Protein AF-A0A541BVY9-F1 (afdb_monomer_lite)

Foldseek 3Di:
DDFAAEEEDPALLSVLLCVLVVNYHYAYPPQKDFWFDEVQWTWIQGPLATDTDGGPAYEYLDLALLRCVLHLWADDLQAGDAWFLQDTPHPRYGYFDVSQPHPDSVRRSLSSQSNNCVVVVHDRPGGRDRDDRPPDDPPVNVQCSNQVDDDDDDPDPDDPGPPPPPDDDDDDDDDADNGTHDDDPVNVVVVPPDDDDDDDHRDHPVVD

pLDDT: mean 71.91, std 24.54, range [25.06, 98.5]

Structure (mmCIF, N/CA/C/O backbone):
data_AF-A0A541BVY9-F1
#
_entry.id   AF-A0A541BVY9-F1
#
loop_
_atom_site.group_PDB
_atom_site.id
_atom_site.type_symbol
_atom_site.label_atom_id
_atom_site.label_alt_id
_atom_site.label_comp_id
_atom_site.label_asym_id
_atom_site.label_entity_id
_atom_site.label_seq_id
_atom_site.pdbx_PDB_ins_code
_atom_site.Cartn_x
_atom_site.Cartn_y
_atom_site.Cartn_z
_atom_site.occupancy
_atom_site.B_iso_or_equiv
_atom_site.auth_seq_id
_atom_site.auth_comp_id
_atom_site.auth_asym_id
_atom_site.auth_atom_id
_atom_site.pdbx_PDB_model_num
ATOM 1 N N . MET A 1 1 ? -22.096 -2.686 -2.940 1.00 54.34 1 MET A N 1
ATOM 2 C CA . MET A 1 1 ? -21.378 -1.652 -2.161 1.00 54.34 1 MET A CA 1
ATOM 3 C C . MET A 1 1 ? -20.163 -1.243 -2.974 1.00 54.34 1 MET A C 1
ATOM 5 O O . MET A 1 1 ? -19.631 -2.106 -3.656 1.00 54.34 1 MET A O 1
ATOM 9 N N . ALA A 1 2 ? -19.779 0.034 -2.984 1.00 72.94 2 ALA A N 1
ATOM 10 C CA . ALA A 1 2 ? -18.548 0.449 -3.660 1.00 72.94 2 ALA A CA 1
ATOM 11 C C . ALA A 1 2 ? -17.330 -0.116 -2.907 1.00 72.94 2 ALA A C 1
ATOM 13 O O . ALA A 1 2 ? -17.332 -0.093 -1.675 1.00 72.94 2 ALA A O 1
ATOM 14 N N . GLU A 1 3 ? -16.332 -0.623 -3.631 1.00 85.94 3 GLU A N 1
ATOM 15 C CA . GLU A 1 3 ? -15.085 -1.127 -3.041 1.00 85.94 3 GLU A CA 1
ATOM 16 C C . GLU A 1 3 ? -14.346 -0.016 -2.284 1.00 85.94 3 GLU A C 1
ATOM 18 O O . GLU A 1 3 ? -14.138 1.090 -2.795 1.00 85.94 3 GLU A O 1
ATOM 23 N N . ARG A 1 4 ? -13.930 -0.316 -1.053 1.00 96.06 4 ARG A N 1
ATOM 24 C CA . ARG A 1 4 ? -13.157 0.579 -0.189 1.00 96.06 4 ARG A CA 1
ATOM 25 C C . ARG A 1 4 ? -11.676 0.409 -0.489 1.00 96.06 4 ARG A C 1
ATOM 27 O O . ARG A 1 4 ? -11.022 -0.489 0.036 1.00 96.06 4 ARG A O 1
ATOM 34 N N . ILE A 1 5 ? -11.145 1.290 -1.324 1.00 98.06 5 ILE A N 1
ATOM 35 C CA . ILE A 1 5 ? -9.729 1.279 -1.693 1.00 98.06 5 ILE A CA 1
ATOM 36 C C . ILE A 1 5 ? -8.955 2.207 -0.757 1.00 98.06 5 ILE A C 1
ATOM 38 O O . ILE A 1 5 ? -9.312 3.376 -0.594 1.00 98.06 5 ILE A O 1
ATOM 42 N N . VAL A 1 6 ? -7.868 1.707 -0.172 1.00 98.38 6 VAL A N 1
ATOM 43 C CA . VAL A 1 6 ? -6.948 2.497 0.654 1.00 98.38 6 VAL A CA 1
ATOM 44 C C . VAL A 1 6 ? -5.555 2.483 0.035 1.00 98.38 6 VAL A C 1
ATOM 46 O O . VAL A 1 6 ? -5.012 1.425 -0.266 1.00 98.38 6 VAL A O 1
ATOM 49 N N . ILE A 1 7 ? -4.953 3.662 -0.132 1.00 98.50 7 ILE A N 1
ATOM 50 C CA . ILE A 1 7 ? -3.581 3.830 -0.623 1.00 98.50 7 ILE A CA 1
ATOM 51 C C . ILE A 1 7 ? -2.724 4.386 0.513 1.00 98.50 7 ILE A C 1
ATOM 53 O O . ILE A 1 7 ? -2.961 5.493 0.992 1.00 98.50 7 ILE A O 1
ATOM 57 N N . VAL A 1 8 ? -1.698 3.649 0.931 1.00 97.69 8 VAL A N 1
ATOM 58 C CA . VAL A 1 8 ? -0.723 4.111 1.921 1.00 97.69 8 VAL A CA 1
ATOM 59 C C . VAL A 1 8 ? 0.450 4.774 1.209 1.00 97.69 8 VAL A C 1
ATOM 61 O O . VAL A 1 8 ? 1.207 4.116 0.498 1.00 97.69 8 VAL A O 1
ATOM 64 N N . GLY A 1 9 ? 0.626 6.072 1.442 1.00 94.69 9 GLY A N 1
ATOM 65 C CA . GLY A 1 9 ? 1.689 6.885 0.857 1.00 94.69 9 GLY A CA 1
ATOM 66 C C . GLY A 1 9 ? 1.200 7.851 -0.217 1.00 94.69 9 GLY A C 1
ATOM 67 O O . GLY A 1 9 ? 0.572 7.459 -1.192 1.00 94.69 9 GLY A O 1
ATOM 68 N N . ALA A 1 10 ? 1.576 9.123 -0.076 1.00 94.88 10 ALA A N 1
ATOM 69 C CA . ALA A 1 10 ? 1.292 10.183 -1.044 1.00 94.88 10 ALA A CA 1
ATOM 70 C C . ALA A 1 10 ? 2.502 10.501 -1.941 1.00 94.88 10 ALA A C 1
ATOM 72 O O . ALA A 1 10 ? 2.613 11.609 -2.457 1.00 94.88 10 ALA A O 1
ATOM 73 N N . GLY A 1 11 ? 3.440 9.559 -2.103 1.00 92.69 11 GLY A N 1
ATOM 74 C CA . GLY A 1 11 ? 4.579 9.681 -3.021 1.00 92.69 11 GLY A CA 1
ATOM 75 C C . GLY A 1 11 ? 4.168 9.558 -4.495 1.00 92.69 11 GLY A C 1
ATOM 76 O O . GLY A 1 11 ? 2.985 9.473 -4.814 1.00 92.69 11 GLY A O 1
ATOM 77 N N . ALA A 1 12 ? 5.142 9.516 -5.409 1.00 96.69 12 ALA A N 1
ATOM 78 C CA . ALA A 1 12 ? 4.874 9.450 -6.851 1.00 96.69 12 ALA A CA 1
ATOM 79 C C . ALA A 1 12 ? 3.981 8.256 -7.251 1.00 96.69 12 ALA A C 1
ATOM 81 O O . ALA A 1 12 ? 3.011 8.445 -7.979 1.00 96.69 12 ALA A O 1
ATOM 82 N N . ALA A 1 13 ? 4.245 7.063 -6.705 1.00 96.75 13 ALA A N 1
ATOM 83 C CA . ALA A 1 13 ? 3.414 5.877 -6.925 1.00 96.75 13 ALA A CA 1
ATOM 84 C C . ALA A 1 13 ? 1.979 6.061 -6.410 1.00 96.75 13 ALA A C 1
ATOM 86 O O . ALA A 1 13 ? 1.025 5.856 -7.156 1.00 96.75 13 ALA A O 1
ATOM 87 N N . GLY A 1 14 ? 1.824 6.495 -5.156 1.00 97.19 14 GLY A N 1
ATOM 88 C CA . GLY A 1 14 ? 0.509 6.663 -4.537 1.00 97.19 14 GLY A CA 1
ATOM 89 C C . GLY A 1 14 ? -0.343 7.728 -5.225 1.00 97.19 14 GLY A C 1
ATOM 90 O O . GLY A 1 14 ? -1.514 7.487 -5.498 1.00 97.19 14 GLY A O 1
ATOM 91 N N . ARG A 1 15 ? 0.250 8.872 -5.599 1.00 97.94 15 ARG A N 1
ATOM 92 C CA . ARG A 1 15 ? -0.451 9.925 -6.356 1.00 97.94 15 ARG A CA 1
ATOM 93 C C . ARG A 1 15 ? -0.875 9.454 -7.743 1.00 97.94 15 ARG A C 1
ATOM 95 O O . ARG A 1 15 ? -1.988 9.744 -8.165 1.00 97.94 15 ARG A O 1
ATOM 102 N N . ALA A 1 16 ? -0.009 8.722 -8.441 1.00 97.94 16 ALA A N 1
ATOM 103 C CA . ALA A 1 16 ? -0.324 8.202 -9.766 1.00 97.94 16 ALA A CA 1
ATOM 104 C C . ALA A 1 16 ? -1.430 7.134 -9.723 1.00 97.94 16 ALA A C 1
ATOM 106 O O . ALA A 1 16 ? -2.300 7.128 -10.591 1.00 97.94 16 ALA A O 1
ATOM 107 N N . ALA A 1 17 ? -1.437 6.278 -8.696 1.00 97.88 17 ALA A N 1
ATOM 108 C CA . ALA A 1 17 ? -2.524 5.331 -8.463 1.00 97.88 17 ALA A CA 1
ATOM 109 C C . ALA A 1 17 ? -3.844 6.056 -8.139 1.00 97.88 17 ALA A C 1
ATOM 111 O O . ALA A 1 17 ? -4.870 5.779 -8.757 1.00 97.88 17 ALA A O 1
ATOM 112 N N . ALA A 1 18 ? -3.810 7.035 -7.230 1.00 97.69 18 ALA A N 1
ATOM 113 C CA . ALA A 1 18 ? -4.987 7.807 -6.827 1.00 97.69 18 ALA A CA 1
ATOM 114 C C . ALA A 1 18 ? -5.605 8.620 -7.978 1.00 97.69 18 ALA A C 1
ATOM 116 O O . ALA A 1 18 ? -6.820 8.776 -8.031 1.00 97.69 18 ALA A O 1
ATOM 117 N N . ALA A 1 19 ? -4.798 9.087 -8.936 1.00 97.75 19 ALA A N 1
ATOM 118 C CA . ALA A 1 19 ? -5.300 9.777 -10.126 1.00 97.75 19 ALA A CA 1
ATOM 119 C C . ALA A 1 19 ? -6.216 8.893 -10.998 1.00 97.75 19 ALA A C 1
ATOM 121 O O . ALA A 1 19 ? -7.086 9.411 -11.695 1.00 97.75 19 ALA A O 1
ATOM 122 N N . LEU A 1 20 ? -6.030 7.569 -10.960 1.00 96.94 20 LEU A N 1
ATOM 123 C CA . LEU A 1 20 ? -6.863 6.592 -11.671 1.00 96.94 20 LEU A CA 1
ATOM 124 C C . LEU A 1 20 ? -7.945 5.965 -10.778 1.00 96.94 20 LEU A C 1
ATOM 126 O O . LEU A 1 20 ? -8.908 5.401 -11.295 1.00 96.94 20 LEU A O 1
ATOM 130 N N . LEU A 1 21 ? -7.794 6.074 -9.458 1.00 96.75 21 LEU A N 1
ATOM 131 C CA . LEU A 1 21 ? -8.700 5.549 -8.437 1.00 96.75 21 LEU A CA 1
ATOM 132 C C . LEU A 1 21 ? -9.244 6.709 -7.583 1.00 96.75 21 LEU A C 1
ATOM 134 O O . LEU A 1 21 ? -8.880 6.823 -6.412 1.00 96.75 21 LEU A O 1
ATOM 138 N N . PRO A 1 22 ? -10.099 7.591 -8.135 1.00 94.12 22 PRO A N 1
ATOM 139 C CA . PRO A 1 22 ? -10.556 8.798 -7.437 1.00 94.12 22 PRO A CA 1
ATOM 140 C C . PRO A 1 22 ? -11.353 8.511 -6.153 1.00 94.12 22 PRO A C 1
ATOM 142 O O . PRO A 1 22 ? -11.465 9.379 -5.293 1.00 94.12 22 PRO A O 1
ATOM 145 N N . GLN A 1 23 ? -11.896 7.301 -6.005 1.00 94.44 23 GLN A N 1
ATOM 146 C CA . GLN A 1 23 ? -12.578 6.836 -4.797 1.00 94.44 23 GLN A CA 1
ATOM 147 C C . GLN A 1 23 ? -11.626 6.373 -3.681 1.00 94.44 23 GLN A C 1
ATOM 149 O O . GLN A 1 23 ? -12.082 6.087 -2.574 1.00 94.44 23 GLN A O 1
ATOM 154 N N . ALA A 1 24 ? -10.327 6.238 -3.960 1.00 97.00 24 ALA A N 1
ATOM 155 C CA . ALA A 1 24 ? -9.373 5.717 -2.994 1.00 97.00 24 ALA A CA 1
ATOM 156 C C . ALA A 1 24 ? -9.078 6.729 -1.879 1.00 97.00 24 ALA A C 1
ATOM 158 O O . ALA A 1 24 ? -8.795 7.902 -2.126 1.00 97.00 24 ALA A O 1
ATOM 159 N N . ARG A 1 25 ? -9.059 6.253 -0.630 1.00 97.12 25 ARG A N 1
ATOM 160 C CA . ARG A 1 25 ? -8.590 7.040 0.515 1.00 97.12 25 ARG A CA 1
ATOM 161 C C . ARG A 1 25 ? -7.068 6.968 0.589 1.00 97.12 25 ARG A C 1
ATOM 163 O O . ARG A 1 25 ? -6.510 5.889 0.781 1.00 97.12 25 ARG A O 1
ATOM 170 N N . ILE A 1 26 ? -6.397 8.114 0.505 1.00 97.25 26 ILE A N 1
ATOM 171 C CA . ILE A 1 26 ? -4.954 8.198 0.751 1.00 97.25 26 ILE A CA 1
ATOM 172 C C . ILE A 1 26 ? -4.703 8.327 2.256 1.00 97.25 26 ILE A C 1
ATOM 174 O O . ILE A 1 26 ? -5.248 9.211 2.913 1.00 97.25 26 ILE A O 1
ATOM 178 N N . VAL A 1 27 ? -3.847 7.460 2.792 1.00 96.38 27 VAL A N 1
ATOM 179 C CA . VAL A 1 27 ? -3.295 7.541 4.148 1.00 96.38 27 VAL A CA 1
ATOM 180 C C . VAL A 1 27 ? -1.814 7.871 4.021 1.00 96.38 27 VAL A C 1
ATOM 182 O O . VAL A 1 27 ? -1.012 7.043 3.584 1.00 96.38 27 VAL A O 1
ATOM 185 N N . ALA A 1 28 ? -1.436 9.097 4.365 1.00 92.31 28 ALA A N 1
ATOM 186 C CA . ALA A 1 28 ? -0.064 9.565 4.243 1.00 92.31 28 ALA A CA 1
ATOM 187 C C . ALA A 1 28 ? 0.267 10.627 5.290 1.00 92.31 28 ALA A C 1
ATOM 189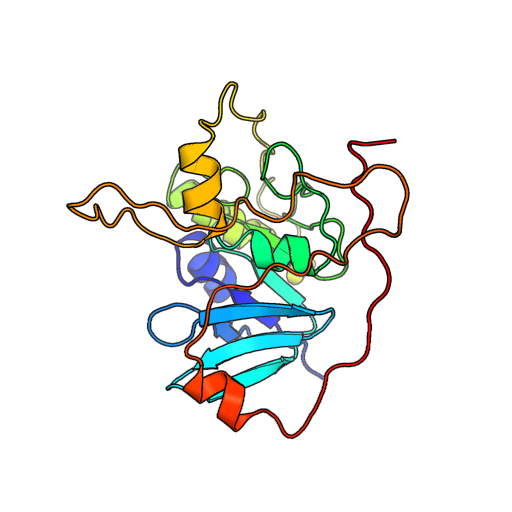 O O . ALA A 1 28 ? -0.610 11.336 5.777 1.00 92.31 28 ALA A O 1
ATOM 190 N N . ARG A 1 29 ? 1.558 10.726 5.617 1.00 85.38 29 ARG A N 1
ATOM 191 C CA . ARG A 1 29 ? 2.089 11.767 6.499 1.00 85.38 29 ARG A CA 1
ATOM 192 C C . ARG A 1 29 ? 2.113 13.125 5.774 1.00 85.38 29 ARG A C 1
ATOM 194 O O . ARG A 1 29 ? 2.423 13.124 4.579 1.00 85.38 29 ARG A O 1
ATOM 201 N N . PRO A 1 30 ? 1.962 14.245 6.508 1.00 86.12 30 PRO A N 1
ATOM 202 C CA . PRO A 1 30 ? 1.805 14.332 7.969 1.00 86.12 30 PRO A CA 1
ATOM 203 C C . PRO A 1 30 ? 0.382 14.085 8.500 1.00 86.12 30 PRO A C 1
ATOM 205 O O . PRO A 1 30 ? 0.214 13.976 9.710 1.00 86.12 30 PRO A O 1
ATOM 208 N N . GLU A 1 31 ? -0.626 13.982 7.637 1.00 88.81 31 GLU A N 1
ATOM 209 C CA . GLU A 1 31 ? -2.040 13.979 8.027 1.00 88.81 31 GLU A CA 1
ATOM 210 C C . GLU A 1 31 ? -2.443 12.705 8.783 1.00 88.81 31 GLU A C 1
ATOM 212 O O . GLU A 1 31 ? -3.143 12.774 9.796 1.00 88.81 31 GLU A O 1
ATOM 217 N N . ALA A 1 32 ? -1.965 11.549 8.320 1.00 89.31 32 ALA A N 1
ATOM 218 C CA . ALA A 1 32 ? -2.224 10.253 8.932 1.00 89.31 32 ALA A CA 1
ATOM 219 C C . ALA A 1 32 ? -1.018 9.309 8.809 1.00 89.31 32 ALA A C 1
ATOM 221 O O . ALA A 1 32 ? -0.324 9.260 7.793 1.00 89.31 32 ALA A O 1
ATOM 222 N N . THR A 1 33 ? -0.776 8.500 9.838 1.00 87.62 33 THR A N 1
ATOM 223 C CA . THR A 1 33 ? 0.268 7.464 9.818 1.00 87.62 33 THR A CA 1
ATOM 224 C C . THR A 1 33 ? -0.367 6.088 9.926 1.00 87.62 33 THR A C 1
ATOM 226 O O . THR A 1 33 ? -0.971 5.772 10.945 1.00 87.62 33 THR A O 1
ATOM 229 N N . ALA A 1 34 ? -0.209 5.255 8.897 1.00 88.81 34 ALA A N 1
ATOM 230 C CA . ALA A 1 34 ? -0.507 3.831 9.001 1.00 88.81 34 ALA A CA 1
ATOM 231 C C . ALA A 1 34 ? 0.559 3.165 9.880 1.00 88.81 34 ALA A C 1
ATOM 233 O O . ALA A 1 34 ? 1.745 3.260 9.567 1.00 88.81 34 ALA A O 1
ATOM 234 N N . TRP A 1 35 ? 0.146 2.531 10.976 1.00 82.62 35 TRP A N 1
ATOM 235 C CA . TRP A 1 35 ? 1.079 1.958 11.953 1.00 82.62 35 TRP A CA 1
ATOM 236 C C . TRP A 1 35 ? 0.934 0.445 12.126 1.00 82.62 35 TRP A C 1
ATOM 238 O O . TRP A 1 35 ? 1.881 -0.192 12.577 1.00 82.62 35 TRP A O 1
ATOM 248 N N . HIS A 1 36 ? -0.200 -0.144 11.739 1.00 84.81 36 HIS A N 1
ATOM 249 C CA . HIS A 1 36 ? -0.394 -1.595 11.691 1.00 84.81 36 HIS A CA 1
ATOM 250 C C . HIS A 1 36 ? -1.472 -1.965 10.662 1.00 84.81 36 HIS A C 1
ATOM 252 O O . HIS A 1 36 ? -2.292 -1.126 10.289 1.00 84.81 36 HIS A O 1
ATOM 258 N N . ALA A 1 37 ? -1.497 -3.219 10.213 1.00 85.88 37 ALA A N 1
ATOM 259 C CA . ALA A 1 37 ? -2.508 -3.727 9.292 1.00 85.88 37 ALA A CA 1
ATOM 260 C C . ALA A 1 37 ? -2.956 -5.143 9.679 1.00 85.88 37 ALA A C 1
ATOM 262 O O . ALA A 1 37 ? -2.187 -5.937 10.219 1.00 85.88 3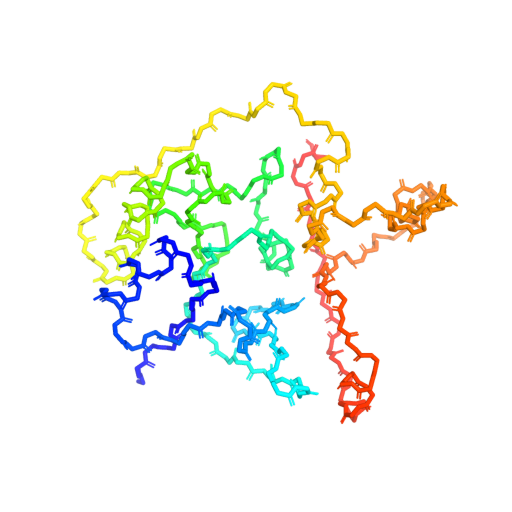7 ALA A O 1
ATOM 263 N N . GLU A 1 38 ? -4.215 -5.436 9.383 1.00 87.31 38 GLU A N 1
ATOM 264 C CA . GLU A 1 38 ? -4.865 -6.741 9.478 1.00 87.31 38 GLU A CA 1
ATOM 265 C C . GLU A 1 38 ? -5.647 -6.981 8.180 1.00 87.31 38 GLU A C 1
ATOM 267 O O . GLU A 1 38 ? -5.966 -6.014 7.477 1.00 87.31 38 GLU A O 1
ATOM 272 N N . PRO A 1 39 ? -6.002 -8.234 7.850 1.00 87.12 39 PRO A N 1
ATOM 273 C CA . PRO A 1 39 ? -6.886 -8.499 6.722 1.00 87.12 39 PRO A CA 1
ATOM 274 C C . PRO A 1 39 ? -8.161 -7.642 6.791 1.00 87.12 39 PRO A C 1
ATOM 276 O O . PRO A 1 39 ? -8.904 -7.683 7.772 1.00 87.12 39 PRO A O 1
ATOM 279 N N . GLY A 1 40 ? -8.379 -6.817 5.763 1.00 89.81 40 GLY A N 1
ATOM 280 C CA . GLY A 1 40 ? -9.524 -5.909 5.647 1.00 89.81 40 GLY A CA 1
ATOM 281 C C . GLY A 1 40 ? -9.509 -4.677 6.565 1.00 89.81 40 GLY A C 1
ATOM 282 O O . GLY A 1 40 ? -10.505 -3.949 6.622 1.00 89.81 40 GLY A O 1
ATOM 283 N N . ARG A 1 41 ? -8.423 -4.420 7.311 1.00 92.56 41 ARG A N 1
ATOM 284 C CA . ARG A 1 41 ? -8.334 -3.297 8.260 1.00 92.56 41 ARG A CA 1
ATOM 285 C C . ARG A 1 41 ? -6.935 -2.690 8.343 1.00 92.56 41 ARG A C 1
ATOM 287 O O . ARG A 1 41 ? -5.961 -3.354 8.676 1.00 92.56 41 ARG A O 1
ATOM 294 N N . LEU A 1 42 ? -6.846 -1.383 8.134 1.00 93.56 42 LEU A N 1
ATOM 295 C CA . LEU A 1 42 ? -5.644 -0.586 8.353 1.00 93.56 42 LEU A CA 1
ATOM 296 C C . LEU A 1 42 ? -5.796 0.230 9.637 1.00 93.56 42 LEU A C 1
ATOM 298 O O . LEU A 1 42 ? -6.778 0.948 9.808 1.00 93.56 42 LEU A O 1
ATOM 302 N N . TRP A 1 43 ? -4.814 0.154 10.526 1.00 89.25 43 TRP A N 1
ATOM 303 C CA . TRP A 1 43 ? -4.763 0.982 11.721 1.00 89.25 43 TRP A CA 1
ATOM 304 C C . TRP A 1 43 ? -3.984 2.256 11.438 1.00 89.25 43 TRP A C 1
ATOM 306 O O . TRP A 1 43 ? -2.811 2.208 11.048 1.00 89.25 43 TRP A O 1
ATOM 316 N N . ILE A 1 44 ? -4.636 3.394 11.654 1.00 89.81 44 ILE A N 1
ATOM 317 C CA . ILE A 1 44 ? -4.042 4.708 11.426 1.00 89.81 44 ILE A CA 1
ATOM 318 C C . ILE A 1 44 ? -3.974 5.505 12.722 1.00 89.81 44 ILE A C 1
ATOM 320 O O . ILE A 1 44 ? -4.792 5.319 13.617 1.00 89.81 44 ILE A O 1
ATOM 324 N N . LEU A 1 45 ? -2.983 6.385 12.804 1.00 83.94 45 LEU A N 1
ATOM 325 C CA . LEU A 1 45 ? -2.927 7.494 13.742 1.00 83.94 45 LEU A CA 1
ATOM 326 C C . LEU A 1 45 ? -3.247 8.767 12.957 1.00 83.94 45 LEU A C 1
ATOM 328 O O . LEU A 1 45 ? -2.460 9.166 12.097 1.00 83.94 45 LEU A O 1
ATOM 332 N N . GLU A 1 46 ? -4.377 9.395 13.249 1.00 87.12 46 GLU A N 1
ATOM 333 C CA . GLU A 1 46 ? -4.837 10.634 12.619 1.00 87.12 46 GLU A CA 1
ATOM 334 C C . GLU A 1 46 ? -5.262 11.603 13.726 1.00 87.12 46 GLU A C 1
ATOM 336 O O . GLU A 1 46 ? -6.030 11.252 14.617 1.00 87.12 46 GLU A O 1
ATOM 341 N N . ARG A 1 47 ? -4.704 12.823 13.733 1.00 85.06 47 ARG A N 1
ATOM 342 C CA . ARG A 1 47 ? -5.010 13.859 14.749 1.00 85.06 47 ARG A CA 1
ATOM 343 C C . ARG A 1 47 ? -4.880 13.373 16.207 1.00 85.06 47 ARG A C 1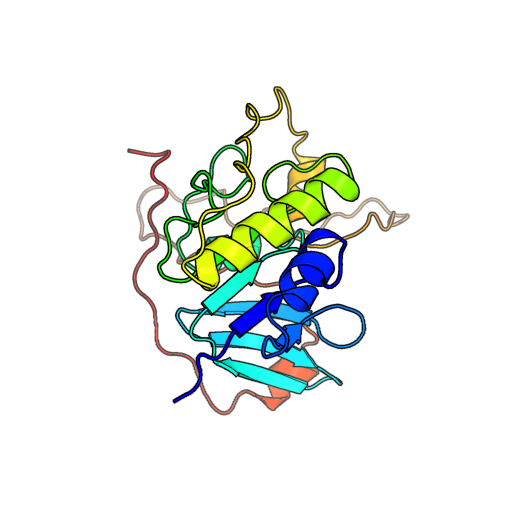
ATOM 345 O O . ARG A 1 47 ? -5.642 13.778 17.081 1.00 85.06 47 ARG A O 1
ATOM 352 N N . GLY A 1 48 ? -3.906 12.500 16.472 1.00 78.88 48 GLY A N 1
ATOM 353 C CA . GLY A 1 48 ? -3.653 11.938 17.804 1.00 78.88 48 GLY A CA 1
ATOM 354 C C . GLY A 1 48 ? -4.618 10.825 18.230 1.00 78.88 48 GLY A C 1
ATOM 355 O O . GLY A 1 48 ? -4.506 10.348 19.356 1.00 78.88 48 GLY A O 1
ATOM 356 N N . GLN A 1 49 ? -5.531 10.403 17.352 1.00 80.38 49 GLN A N 1
ATOM 357 C CA . GLN A 1 49 ? -6.480 9.315 17.581 1.00 80.38 49 GLN A CA 1
ATOM 358 C C . GLN A 1 49 ? -6.116 8.090 16.746 1.00 80.38 49 GLN A C 1
ATOM 360 O O . GLN A 1 49 ? -5.554 8.211 15.655 1.00 80.38 49 GLN A O 1
ATOM 365 N N . ILE A 1 50 ? -6.413 6.907 17.286 1.00 83.19 50 ILE A N 1
ATOM 366 C CA . ILE A 1 50 ? -6.208 5.638 16.591 1.00 83.19 50 ILE A CA 1
ATOM 367 C C . ILE A 1 50 ? -7.533 5.173 16.017 1.00 83.19 50 ILE A C 1
ATOM 369 O O . ILE A 1 50 ? -8.434 4.813 16.770 1.00 83.19 50 ILE A O 1
ATOM 373 N N . ASP A 1 51 ? -7.582 5.052 14.697 1.00 85.31 51 ASP A N 1
ATOM 374 C CA . ASP A 1 51 ? -8.770 4.602 13.988 1.00 85.31 51 ASP A CA 1
ATOM 375 C C . ASP A 1 51 ? -8.501 3.329 13.181 1.00 85.31 51 ASP A C 1
ATOM 377 O O . ASP A 1 51 ? -7.411 3.109 12.642 1.00 85.31 51 ASP A O 1
ATOM 381 N N . ALA A 1 52 ? -9.528 2.478 13.092 1.00 89.62 52 ALA A N 1
ATOM 382 C CA . ALA A 1 52 ? -9.598 1.404 12.107 1.00 89.62 52 ALA A CA 1
ATOM 383 C C . ALA A 1 52 ? -10.166 1.960 10.802 1.00 89.62 52 ALA A C 1
ATOM 385 O O . ALA A 1 52 ? -11.336 2.338 10.743 1.00 89.62 52 ALA A O 1
ATOM 386 N N . VAL A 1 53 ? -9.380 1.924 9.733 1.00 92.75 53 VAL A N 1
ATOM 387 C CA . VAL A 1 53 ? -9.867 2.159 8.375 1.00 92.75 53 VAL A CA 1
ATOM 388 C C . VAL A 1 53 ? -10.096 0.808 7.713 1.00 92.75 53 VAL A C 1
ATOM 390 O O . VAL A 1 53 ? -9.126 0.101 7.434 1.00 92.75 53 VAL A O 1
ATOM 393 N N . PRO A 1 54 ? -11.349 0.405 7.461 1.00 95.12 54 PRO A N 1
ATOM 394 C CA . PRO A 1 54 ? -11.585 -0.821 6.731 1.00 95.12 54 PRO A CA 1
ATOM 395 C C . PRO A 1 54 ? -11.236 -0.635 5.251 1.00 95.12 54 PRO A C 1
ATOM 397 O O . PRO A 1 54 ? -11.462 0.436 4.683 1.00 95.12 54 PRO A O 1
ATOM 400 N N . PHE A 1 55 ? -10.723 -1.688 4.628 1.00 96.50 55 PHE A N 1
ATOM 401 C CA . PHE A 1 55 ? -10.427 -1.718 3.201 1.00 96.50 55 PHE A CA 1
ATOM 402 C C . PHE A 1 55 ? -10.918 -3.028 2.591 1.00 96.50 55 PHE A C 1
ATOM 404 O O . PHE A 1 55 ? -10.922 -4.059 3.257 1.00 96.50 55 PHE A O 1
ATOM 411 N N . ASP A 1 56 ? -11.317 -2.965 1.327 1.00 97.25 56 ASP A N 1
ATOM 412 C CA . ASP A 1 56 ? -11.492 -4.139 0.471 1.00 97.25 56 ASP A CA 1
ATOM 413 C C . ASP A 1 56 ? -10.232 -4.336 -0.383 1.00 97.25 56 ASP A C 1
ATOM 415 O O . ASP A 1 56 ? -9.836 -5.463 -0.626 1.00 97.25 56 ASP A O 1
ATOM 419 N N . ILE A 1 57 ? -9.544 -3.241 -0.744 1.00 98.06 57 ILE A N 1
ATOM 420 C CA . ILE A 1 57 ? -8.266 -3.254 -1.468 1.00 98.06 57 ILE A CA 1
ATOM 421 C C . ILE A 1 57 ? -7.267 -2.326 -0.772 1.00 98.06 57 ILE A C 1
ATOM 423 O O . ILE A 1 57 ? -7.584 -1.167 -0.481 1.00 98.06 57 ILE A O 1
ATOM 427 N N . LEU A 1 58 ? -6.040 -2.806 -0.553 1.00 98.50 58 LEU A N 1
ATOM 428 C CA . LEU A 1 58 ? -4.942 -2.030 0.026 1.00 98.50 58 LEU A CA 1
ATOM 429 C C . LEU A 1 58 ? -3.779 -1.891 -0.960 1.00 98.50 58 LEU A C 1
ATOM 431 O O . LEU A 1 58 ? -3.218 -2.881 -1.417 1.00 98.50 58 LEU A O 1
ATOM 435 N N . VAL A 1 59 ? -3.345 -0.659 -1.217 1.00 98.44 59 VAL A N 1
ATOM 436 C CA . VAL A 1 59 ? -2.133 -0.359 -1.990 1.00 98.44 59 VAL A CA 1
ATOM 437 C C . VAL A 1 59 ? -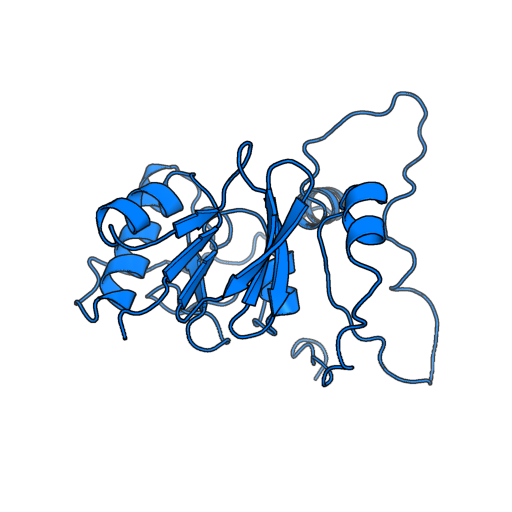1.072 0.231 -1.069 1.00 98.44 59 VAL A C 1
ATOM 439 O O . VAL A 1 59 ? -1.242 1.327 -0.538 1.00 98.44 59 VAL A O 1
ATOM 442 N N . VAL A 1 60 ? 0.060 -0.450 -0.907 1.00 97.44 60 VAL A N 1
ATOM 443 C CA . VAL A 1 60 ? 1.209 0.049 -0.143 1.00 97.44 60 VAL A CA 1
ATOM 444 C C . VAL A 1 60 ? 2.214 0.704 -1.093 1.00 97.44 60 VAL A C 1
ATOM 446 O O . VAL A 1 60 ? 3.006 0.039 -1.758 1.00 97.44 60 VAL A O 1
ATOM 449 N N . ALA A 1 61 ? 2.179 2.035 -1.151 1.00 96.56 61 ALA A N 1
ATOM 450 C CA . ALA A 1 61 ? 3.004 2.886 -2.014 1.00 96.56 61 ALA A CA 1
ATOM 451 C C . ALA A 1 61 ? 3.989 3.771 -1.215 1.00 96.56 61 ALA A C 1
ATOM 453 O O . ALA A 1 61 ? 4.421 4.835 -1.672 1.00 96.56 61 ALA A O 1
ATOM 454 N N . ALA A 1 62 ? 4.336 3.332 -0.004 1.00 89.12 62 ALA A N 1
ATOM 455 C CA . ALA A 1 62 ? 5.282 3.961 0.914 1.00 89.12 62 ALA A CA 1
ATOM 456 C C . ALA A 1 62 ? 6.291 2.921 1.440 1.00 89.12 62 ALA A C 1
ATOM 458 O O . ALA A 1 62 ? 5.994 1.725 1.420 1.00 89.12 62 ALA A O 1
ATOM 459 N N . PRO A 1 63 ? 7.469 3.343 1.940 1.00 82.19 63 PRO A N 1
ATOM 460 C CA . PRO A 1 63 ? 8.470 2.445 2.521 1.00 82.19 63 PRO A CA 1
ATOM 461 C C . PRO A 1 63 ? 8.049 1.968 3.925 1.00 82.19 63 PRO A C 1
ATOM 463 O O . PRO A 1 63 ? 8.676 2.296 4.925 1.00 82.19 63 PRO A O 1
ATOM 466 N N . VAL A 1 64 ? 6.944 1.226 4.006 1.00 83.44 64 VAL A N 1
ATOM 467 C CA . VAL A 1 64 ? 6.336 0.723 5.249 1.00 83.44 64 VAL A CA 1
ATOM 468 C C . VAL A 1 64 ? 6.165 -0.795 5.177 1.00 83.44 64 VAL A C 1
ATOM 470 O O . VAL A 1 64 ? 5.065 -1.331 5.287 1.00 83.44 64 VAL A O 1
ATOM 473 N N . LEU A 1 65 ? 7.284 -1.502 4.971 1.00 82.56 65 LEU A N 1
ATOM 474 C CA . LEU A 1 65 ? 7.318 -2.961 4.798 1.00 82.56 65 LEU A CA 1
ATOM 475 C C . LEU A 1 65 ? 6.609 -3.717 5.933 1.00 82.56 65 LEU A C 1
ATOM 477 O O . LEU A 1 65 ? 5.982 -4.743 5.685 1.00 82.56 65 LEU A O 1
ATOM 481 N N . HIS A 1 66 ? 6.656 -3.186 7.158 1.00 78.19 66 HIS A N 1
ATOM 482 C CA . HIS A 1 66 ? 5.990 -3.772 8.320 1.00 78.19 66 HIS A CA 1
ATOM 483 C C . HIS A 1 66 ? 4.485 -4.014 8.107 1.00 78.19 66 HIS A C 1
ATOM 485 O O . HIS A 1 66 ? 3.967 -5.000 8.617 1.00 78.19 66 HIS A O 1
ATOM 491 N N . LEU A 1 67 ? 3.783 -3.187 7.319 1.00 85.12 67 LEU A N 1
ATOM 492 C CA . LEU A 1 67 ? 2.364 -3.418 7.018 1.00 85.12 67 LEU A CA 1
ATOM 493 C C . LEU A 1 67 ? 2.163 -4.688 6.185 1.00 85.12 67 LEU A C 1
ATOM 495 O O . LEU A 1 67 ? 1.244 -5.454 6.447 1.00 85.12 67 LEU A O 1
ATOM 499 N N . LEU A 1 68 ? 3.041 -4.931 5.208 1.00 84.25 68 LEU A N 1
ATOM 500 C CA . LEU A 1 68 ? 2.992 -6.134 4.376 1.00 84.25 68 LEU A CA 1
ATOM 501 C C . LEU A 1 68 ? 3.393 -7.375 5.175 1.00 84.25 68 LEU A C 1
ATOM 503 O O . LEU A 1 68 ? 2.755 -8.417 5.042 1.00 84.25 68 LEU A O 1
ATOM 507 N N . LEU A 1 69 ? 4.395 -7.247 6.050 1.00 78.19 69 LEU A N 1
ATOM 508 C CA . LEU A 1 69 ? 4.771 -8.312 6.978 1.00 78.19 69 LEU A CA 1
ATOM 509 C C . LEU A 1 69 ? 3.603 -8.678 7.897 1.00 78.19 69 LEU A C 1
ATOM 511 O O . LEU A 1 69 ? 3.287 -9.854 7.994 1.00 78.19 69 LEU A O 1
ATOM 515 N N . ALA A 1 70 ? 2.915 -7.696 8.488 1.00 76.12 70 ALA A N 1
ATOM 516 C CA . ALA A 1 70 ? 1.751 -7.921 9.350 1.00 76.12 70 ALA A CA 1
ATOM 517 C C . ALA A 1 70 ? 0.561 -8.601 8.640 1.00 76.12 70 ALA A C 1
ATOM 519 O O . ALA A 1 70 ? -0.287 -9.202 9.300 1.00 76.12 70 ALA A O 1
ATOM 520 N N . LEU A 1 71 ? 0.497 -8.502 7.309 1.00 81.19 71 LEU A N 1
ATOM 521 C CA . LEU A 1 71 ? -0.531 -9.111 6.461 1.00 81.19 71 LEU A CA 1
ATOM 522 C C . LEU A 1 71 ? -0.141 -10.494 5.920 1.00 81.19 71 LEU A C 1
ATOM 524 O O . LEU A 1 71 ? -0.870 -11.039 5.095 1.00 81.19 71 LEU A O 1
ATOM 528 N N . GLY A 1 72 ? 0.995 -11.066 6.327 1.00 76.44 72 GLY A N 1
ATOM 529 C CA . GLY A 1 72 ? 1.413 -12.368 5.806 1.00 76.44 72 GLY A CA 1
ATOM 530 C C . GLY A 1 72 ? 2.021 -12.326 4.403 1.00 76.44 72 GLY A C 1
ATOM 531 O O . GLY A 1 72 ? 2.093 -13.360 3.742 1.00 76.44 72 GLY A O 1
ATOM 532 N N . CYS A 1 73 ? 2.435 -11.156 3.904 1.00 79.81 73 CYS A N 1
ATOM 533 C CA . CYS A 1 73 ? 3.022 -11.071 2.568 1.00 79.81 73 CYS A CA 1
ATOM 534 C C . CYS A 1 73 ? 4.397 -11.749 2.530 1.00 79.81 73 CYS A C 1
ATOM 536 O O . CYS A 1 73 ? 5.253 -11.492 3.380 1.00 79.81 73 CYS A O 1
ATOM 538 N N . ARG A 1 74 ? 4.644 -12.547 1.487 1.00 79.44 74 ARG A N 1
ATOM 539 C CA . ARG A 1 74 ? 5.965 -13.113 1.200 1.00 79.44 74 ARG A CA 1
ATOM 540 C C . ARG A 1 74 ? 6.955 -11.992 0.908 1.00 79.44 74 ARG A C 1
ATOM 542 O O . ARG A 1 74 ? 6.646 -11.037 0.189 1.00 79.44 74 ARG A O 1
ATOM 549 N N . THR A 1 75 ? 8.168 -12.134 1.427 1.00 74.38 75 THR A N 1
ATOM 550 C CA . THR A 1 75 ? 9.259 -11.194 1.164 1.00 74.38 75 THR A CA 1
ATOM 551 C C . THR A 1 75 ? 10.504 -11.929 0.692 1.00 74.38 75 THR A C 1
ATOM 553 O O . THR A 1 75 ? 10.702 -13.104 0.983 1.00 74.38 75 THR A O 1
ATOM 556 N N . ARG A 1 76 ? 11.343 -11.235 -0.074 1.00 71.25 76 ARG A N 1
ATOM 557 C CA . ARG A 1 76 ? 12.662 -11.703 -0.494 1.00 71.25 76 ARG A CA 1
ATOM 558 C C . ARG A 1 76 ? 13.637 -10.547 -0.360 1.00 71.25 76 ARG A C 1
ATOM 560 O O . ARG A 1 76 ? 13.405 -9.489 -0.938 1.00 71.25 76 ARG A O 1
ATOM 567 N N . ALA A 1 77 ? 14.710 -10.745 0.405 1.00 69.06 77 ALA A N 1
ATOM 568 C CA . ALA A 1 77 ? 15.706 -9.706 0.686 1.00 69.06 77 ALA A CA 1
ATOM 569 C C . ALA A 1 77 ? 15.067 -8.371 1.128 1.00 69.06 77 ALA A C 1
ATOM 571 O O . ALA A 1 77 ? 15.385 -7.311 0.590 1.00 69.06 77 ALA A O 1
ATOM 572 N N . TRP A 1 78 ? 14.124 -8.439 2.077 1.00 68.69 78 TRP A N 1
ATOM 573 C CA . TRP A 1 78 ? 13.433 -7.271 2.644 1.00 68.69 78 TRP A CA 1
ATOM 574 C C . TRP A 1 78 ? 12.620 -6.442 1.641 1.00 68.69 78 TRP A C 1
ATOM 576 O O . TRP A 1 78 ? 12.353 -5.260 1.850 1.00 68.69 78 TRP A O 1
ATOM 586 N N . ARG A 1 79 ? 12.187 -7.067 0.547 1.00 75.75 79 ARG A N 1
ATOM 587 C CA . ARG A 1 79 ? 11.225 -6.506 -0.403 1.00 75.75 79 ARG A CA 1
ATOM 588 C C . ARG A 1 79 ? 10.032 -7.446 -0.520 1.00 75.75 79 ARG A C 1
ATOM 590 O O . ARG A 1 79 ? 10.231 -8.661 -0.477 1.00 75.75 79 ARG A O 1
ATOM 597 N N . PRO A 1 80 ? 8.801 -6.935 -0.662 1.00 81.44 80 PRO A N 1
ATOM 598 C CA . PRO A 1 80 ? 7.664 -7.799 -0.926 1.00 81.44 80 PRO A CA 1
ATOM 599 C C . PRO A 1 80 ? 7.834 -8.478 -2.283 1.00 81.44 80 PRO A C 1
ATOM 601 O O . PRO A 1 80 ? 8.268 -7.857 -3.256 1.00 81.44 80 PRO A O 1
ATOM 604 N N . VAL A 1 81 ? 7.487 -9.760 -2.340 1.00 82.50 81 VAL A N 1
ATOM 605 C CA . VAL A 1 81 ? 7.377 -10.480 -3.608 1.00 82.50 81 VAL A CA 1
ATOM 606 C C . VAL A 1 81 ? 6.058 -10.068 -4.250 1.00 82.50 81 VAL A C 1
ATOM 608 O O . VAL A 1 81 ? 5.003 -10.207 -3.629 1.00 82.50 81 VAL A O 1
ATOM 611 N N . VAL A 1 82 ? 6.126 -9.550 -5.477 1.00 90.69 82 VAL A N 1
ATOM 612 C CA . VAL A 1 82 ? 4.950 -9.118 -6.239 1.00 90.69 82 VAL A CA 1
ATOM 613 C C . VAL A 1 82 ? 4.926 -9.703 -7.644 1.00 90.69 82 VAL A C 1
ATOM 615 O O . VAL A 1 82 ? 5.977 -10.014 -8.207 1.00 90.69 82 VAL A O 1
ATOM 618 N N . ASP A 1 83 ? 3.728 -9.840 -8.210 1.00 92.31 83 ASP A N 1
ATOM 619 C CA . ASP A 1 83 ? 3.547 -10.156 -9.627 1.00 92.31 83 ASP A CA 1
ATOM 620 C C . ASP A 1 83 ? 3.825 -8.935 -10.533 1.00 92.31 83 ASP A C 1
ATOM 622 O O . ASP A 1 83 ? 4.125 -7.827 -10.077 1.00 92.31 83 ASP A O 1
ATOM 626 N N . ALA A 1 84 ? 3.686 -9.123 -11.848 1.00 93.56 84 ALA A N 1
ATOM 627 C CA . ALA A 1 84 ? 3.883 -8.066 -12.842 1.00 93.56 84 ALA A CA 1
ATOM 628 C C . ALA A 1 84 ? 2.918 -6.870 -12.694 1.00 93.56 84 ALA A C 1
ATOM 630 O O . ALA A 1 84 ? 3.192 -5.795 -13.229 1.00 93.56 84 ALA A O 1
ATOM 631 N N . CYS A 1 85 ? 1.804 -7.052 -11.983 1.00 95.50 85 CYS A N 1
ATOM 632 C CA . CYS A 1 85 ? 0.789 -6.042 -11.698 1.00 95.50 85 CYS A CA 1
ATOM 633 C C . CYS A 1 85 ? 0.953 -5.410 -10.304 1.00 95.50 85 CYS A C 1
ATOM 635 O O . CYS A 1 85 ? 0.149 -4.558 -9.933 1.00 95.50 85 CYS A O 1
ATOM 637 N N . GLY A 1 86 ? 1.960 -5.819 -9.524 1.00 95.12 86 GLY A N 1
ATOM 638 C CA . GLY A 1 86 ? 2.171 -5.355 -8.154 1.00 95.12 86 GLY A CA 1
ATOM 639 C C . GLY A 1 86 ? 1.329 -6.067 -7.096 1.00 95.12 86 GLY A C 1
ATOM 640 O O . GLY A 1 86 ? 1.298 -5.592 -5.962 1.00 95.12 86 GLY A O 1
ATOM 641 N N . ARG A 1 87 ? 0.652 -7.177 -7.421 1.00 95.88 87 ARG A N 1
ATOM 642 C CA . ARG A 1 87 ? -0.088 -7.989 -6.436 1.00 95.88 87 ARG A CA 1
ATOM 643 C C . ARG A 1 87 ? 0.885 -8.708 -5.521 1.00 95.88 87 ARG A C 1
ATOM 645 O O . ARG A 1 87 ? 1.841 -9.306 -6.012 1.00 95.88 87 ARG A O 1
ATOM 652 N N . THR A 1 88 ? 0.639 -8.675 -4.217 1.00 93.00 88 THR A N 1
ATOM 653 C CA . THR A 1 88 ? 1.407 -9.466 -3.248 1.00 93.00 88 THR A CA 1
ATOM 654 C C . THR A 1 88 ? 0.823 -10.881 -3.128 1.00 93.00 88 THR A C 1
ATOM 656 O O . THR A 1 88 ? -0.107 -11.255 -3.841 1.00 93.00 88 THR A O 1
ATOM 659 N N . SER A 1 89 ? 1.369 -11.698 -2.222 1.00 83.88 89 SER A N 1
ATOM 660 C CA . SER A 1 89 ? 0.788 -13.004 -1.879 1.00 83.88 89 SER A CA 1
ATOM 661 C C . SER A 1 89 ? -0.474 -12.915 -1.012 1.00 83.88 89 SER A C 1
ATOM 663 O O . SER A 1 89 ? -1.143 -13.929 -0.831 1.00 83.88 89 SER A O 1
ATOM 665 N N . ALA A 1 90 ? -0.782 -11.746 -0.442 1.00 86.56 90 ALA A N 1
ATOM 666 C CA . ALA A 1 90 ? -2.016 -11.527 0.301 1.00 86.56 90 ALA A CA 1
ATOM 667 C C . ALA A 1 90 ? -3.120 -11.065 -0.660 1.00 86.56 90 ALA A C 1
ATOM 669 O O . ALA A 1 90 ? -2.885 -10.223 -1.529 1.00 86.56 90 ALA A O 1
ATOM 670 N N . ALA A 1 91 ? -4.324 -11.617 -0.498 1.00 89.12 91 ALA A N 1
ATOM 671 C CA . ALA A 1 91 ? -5.473 -11.251 -1.320 1.00 89.12 91 ALA A CA 1
ATOM 672 C C . ALA A 1 91 ? -5.770 -9.749 -1.201 1.00 89.12 91 ALA A C 1
ATOM 674 O O . ALA A 1 91 ? -5.719 -9.191 -0.106 1.00 89.12 91 ALA A O 1
ATOM 675 N N . ASP A 1 92 ? -6.046 -9.116 -2.342 1.00 95.69 92 ASP A N 1
ATOM 676 C CA . ASP A 1 92 ? -6.440 -7.706 -2.450 1.00 95.69 92 ASP A CA 1
ATOM 677 C C . ASP A 1 92 ? -5.414 -6.692 -1.899 1.00 95.69 92 ASP A C 1
ATOM 679 O O . ASP A 1 92 ? -5.725 -5.522 -1.654 1.00 95.69 92 ASP A O 1
ATOM 683 N N . VAL A 1 93 ? -4.155 -7.120 -1.752 1.00 97.19 93 VAL A N 1
ATOM 684 C CA . VAL A 1 93 ? -3.029 -6.281 -1.331 1.00 97.19 93 VAL A CA 1
ATOM 685 C C . VAL A 1 93 ? -2.046 -6.099 -2.486 1.00 97.19 93 VAL A C 1
ATOM 687 O O . VAL A 1 93 ? -1.580 -7.051 -3.113 1.00 97.19 93 VAL A O 1
ATOM 690 N N . PHE A 1 94 ? -1.687 -4.844 -2.741 1.00 98.19 94 PHE A N 1
ATOM 691 C CA . PHE A 1 94 ? -0.771 -4.435 -3.799 1.00 98.19 94 PHE A CA 1
ATOM 692 C C . PHE A 1 94 ? 0.387 -3.619 -3.222 1.00 98.19 94 PHE A C 1
ATOM 694 O O . PHE A 1 94 ? 0.239 -2.936 -2.207 1.00 98.19 94 PHE A O 1
ATOM 701 N N . ALA A 1 95 ? 1.536 -3.633 -3.894 1.00 96.31 95 ALA A N 1
ATOM 702 C CA . ALA A 1 95 ? 2.686 -2.804 -3.549 1.00 96.31 95 ALA A CA 1
ATOM 703 C C . ALA A 1 95 ? 3.284 -2.119 -4.785 1.00 96.31 95 ALA A C 1
ATOM 705 O O . ALA A 1 95 ? 3.338 -2.694 -5.871 1.00 96.31 95 ALA A O 1
ATOM 706 N N . ALA A 1 96 ? 3.747 -0.878 -4.613 1.00 96.12 96 ALA A N 1
ATOM 707 C CA . ALA A 1 96 ? 4.343 -0.080 -5.685 1.00 96.12 96 ALA A CA 1
ATOM 708 C C . ALA A 1 96 ? 5.416 0.889 -5.168 1.00 96.12 96 ALA A C 1
ATOM 710 O O . ALA A 1 96 ? 5.484 1.224 -3.983 1.00 96.12 96 ALA A O 1
ATOM 711 N N . GLY A 1 97 ? 6.241 1.396 -6.084 1.00 93.69 97 GLY A N 1
ATOM 712 C CA . GLY A 1 97 ? 7.251 2.406 -5.800 1.00 93.69 97 GLY A CA 1
ATOM 713 C C . GLY A 1 97 ? 8.538 1.821 -5.219 1.00 93.69 97 GLY A C 1
ATOM 714 O O . GLY A 1 97 ? 8.950 0.707 -5.540 1.00 93.69 97 GLY A O 1
ATOM 715 N N . ALA A 1 98 ? 9.216 2.595 -4.369 1.00 87.19 98 ALA A N 1
ATOM 716 C CA . ALA A 1 98 ? 10.541 2.235 -3.852 1.00 87.19 98 ALA A CA 1
ATOM 717 C C . ALA A 1 98 ? 10.556 0.881 -3.115 1.00 87.19 98 ALA A C 1
ATOM 719 O O . ALA A 1 98 ? 11.552 0.153 -3.171 1.00 87.19 98 ALA A O 1
ATOM 720 N N . LEU A 1 99 ? 9.427 0.517 -2.493 1.00 85.19 99 LEU A N 1
ATOM 721 C CA . LEU A 1 99 ? 9.239 -0.744 -1.777 1.00 85.19 99 LEU A CA 1
ATOM 722 C C . LEU A 1 99 ? 9.470 -1.966 -2.686 1.00 85.19 99 LEU A C 1
ATOM 724 O O . LEU A 1 99 ? 10.089 -2.936 -2.259 1.00 85.19 99 LEU A O 1
ATOM 728 N N . VAL A 1 100 ? 9.069 -1.881 -3.958 1.00 86.44 100 VAL A N 1
ATOM 729 C CA . VAL A 1 100 ? 9.233 -2.945 -4.970 1.00 86.44 100 VAL A CA 1
ATOM 730 C C . VAL A 1 100 ? 10.381 -2.678 -5.953 1.00 86.44 100 VAL A C 1
ATOM 732 O O . VAL A 1 100 ? 10.561 -3.427 -6.903 1.00 86.44 100 VAL A O 1
ATOM 735 N N . GLY A 1 101 ? 11.195 -1.641 -5.718 1.00 83.06 101 GLY A N 1
ATOM 736 C CA . GLY A 1 101 ? 12.436 -1.411 -6.471 1.00 83.06 101 GLY A CA 1
ATOM 737 C C . GLY A 1 101 ? 12.447 -0.203 -7.401 1.00 83.06 101 GLY A C 1
ATOM 738 O O . GLY A 1 101 ? 13.420 -0.036 -8.130 1.00 83.06 101 GLY A O 1
ATOM 739 N N . ALA A 1 102 ? 11.431 0.668 -7.376 1.00 87.19 102 ALA A N 1
ATOM 740 C CA . ALA A 1 102 ? 11.506 1.909 -8.145 1.00 87.19 102 ALA A CA 1
ATOM 741 C C . ALA A 1 102 ? 12.669 2.797 -7.671 1.00 87.19 102 ALA A C 1
ATOM 743 O O . ALA A 1 102 ? 12.676 3.249 -6.525 1.00 87.19 102 ALA A O 1
ATOM 744 N N . ALA A 1 103 ? 13.620 3.075 -8.564 1.00 83.75 103 ALA A N 1
ATOM 745 C CA . ALA A 1 103 ? 14.760 3.951 -8.284 1.00 83.75 103 ALA A CA 1
ATOM 746 C C . ALA A 1 103 ? 14.453 5.440 -8.529 1.00 83.75 103 ALA A C 1
ATOM 748 O O . ALA A 1 103 ? 15.124 6.307 -7.974 1.00 83.75 103 ALA A O 1
ATOM 749 N N . THR A 1 104 ? 13.444 5.749 -9.350 1.00 88.81 104 THR A N 1
ATOM 750 C CA . THR A 1 104 ? 13.077 7.123 -9.722 1.00 88.81 104 THR A CA 1
ATOM 751 C C . THR A 1 104 ? 11.604 7.410 -9.444 1.00 88.81 104 THR A C 1
ATOM 753 O O . THR A 1 104 ? 10.780 6.501 -9.304 1.00 88.81 104 THR A O 1
ATOM 756 N N . ALA A 1 105 ? 11.256 8.697 -9.373 1.00 91.50 105 ALA A N 1
ATOM 757 C CA . ALA A 1 105 ? 9.870 9.126 -9.212 1.00 91.50 105 ALA A CA 1
ATOM 758 C C . ALA A 1 105 ? 8.994 8.716 -10.409 1.00 91.50 105 ALA A C 1
ATOM 760 O O . ALA A 1 105 ? 7.862 8.284 -10.200 1.00 91.50 105 ALA A O 1
ATOM 761 N N . ASP A 1 106 ? 9.523 8.786 -11.632 1.00 94.81 106 ASP A N 1
ATOM 762 C CA . ASP A 1 106 ? 8.800 8.398 -12.850 1.00 94.81 106 ASP A CA 1
ATOM 763 C C . ASP A 1 106 ? 8.542 6.891 -12.906 1.00 94.81 106 ASP A C 1
ATOM 765 O O . ASP A 1 106 ? 7.435 6.458 -13.233 1.00 94.81 106 ASP A O 1
ATOM 769 N N . GLU A 1 107 ? 9.535 6.088 -12.512 1.00 93.38 107 GLU A N 1
ATOM 770 C CA . GLU A 1 107 ? 9.388 4.643 -12.339 1.00 93.38 107 GLU A CA 1
ATOM 771 C C . GLU A 1 107 ? 8.299 4.338 -11.305 1.00 93.38 107 GLU A C 1
ATOM 773 O O . GLU A 1 107 ? 7.368 3.584 -11.581 1.00 93.38 107 GLU A O 1
ATOM 778 N N . ALA A 1 108 ? 8.354 4.987 -10.139 1.00 94.94 108 ALA A N 1
ATOM 779 C CA . ALA A 1 108 ? 7.356 4.810 -9.092 1.00 94.94 108 ALA A CA 1
ATOM 780 C C . ALA A 1 108 ? 5.948 5.209 -9.570 1.00 94.94 108 ALA A C 1
ATOM 782 O O . ALA A 1 108 ? 4.987 4.481 -9.327 1.00 94.94 108 ALA A O 1
ATOM 783 N N . ALA A 1 109 ? 5.812 6.328 -10.287 1.00 97.00 109 ALA A N 1
ATOM 784 C CA . ALA A 1 109 ? 4.544 6.765 -10.863 1.00 97.00 109 ALA A CA 1
ATOM 785 C C . ALA A 1 109 ? 4.017 5.784 -11.923 1.00 97.00 109 ALA A C 1
ATOM 787 O O . ALA A 1 109 ? 2.814 5.520 -11.975 1.00 97.00 109 ALA A O 1
ATOM 788 N N . ARG A 1 110 ? 4.892 5.207 -12.760 1.00 96.62 110 ARG A N 1
ATOM 789 C CA . ARG A 1 110 ? 4.501 4.151 -13.707 1.00 96.62 110 ARG A CA 1
ATOM 790 C C . ARG A 1 110 ? 3.970 2.924 -12.970 1.00 96.62 110 ARG A C 1
ATOM 792 O O . ARG A 1 110 ? 2.882 2.461 -13.293 1.00 96.62 110 ARG A O 1
ATOM 799 N N . GLN A 1 111 ? 4.677 2.452 -11.946 1.00 96.62 111 GLN A N 1
ATOM 800 C CA . GLN A 1 111 ? 4.236 1.318 -11.129 1.00 96.62 111 GLN A CA 1
ATOM 801 C C . GLN A 1 111 ? 2.889 1.584 -10.438 1.00 96.62 111 GLN A C 1
ATOM 803 O O . GLN A 1 111 ? 2.025 0.713 -10.425 1.00 96.62 111 GLN A O 1
ATOM 808 N N . GLY A 1 112 ? 2.670 2.803 -9.932 1.00 97.38 112 GLY A N 1
ATOM 809 C CA . GLY A 1 112 ? 1.379 3.212 -9.372 1.00 97.38 112 GLY A CA 1
ATOM 810 C C . GLY A 1 112 ? 0.225 3.117 -10.378 1.00 97.38 112 GLY A C 1
ATOM 811 O O . GLY A 1 112 ? -0.852 2.634 -10.034 1.00 97.38 112 GLY A O 1
ATOM 812 N N . ARG A 1 113 ? 0.456 3.511 -11.640 1.00 97.81 113 ARG A N 1
ATOM 813 C CA . ARG A 1 113 ? -0.538 3.365 -12.719 1.00 97.81 113 ARG A CA 1
ATOM 814 C C . ARG A 1 113 ? -0.819 1.906 -13.063 1.00 97.81 113 ARG A C 1
ATOM 816 O O . ARG A 1 113 ? -1.983 1.556 -13.215 1.00 97.81 113 ARG A O 1
ATOM 823 N N . ILE A 1 114 ? 0.217 1.067 -13.125 1.00 97.44 114 ILE A N 1
ATOM 824 C CA . ILE A 1 114 ? 0.080 -0.378 -13.369 1.00 97.44 114 ILE A CA 1
ATOM 825 C C . ILE A 1 114 ? -0.819 -1.020 -12.304 1.00 97.44 114 ILE A C 1
ATOM 827 O O . ILE A 1 114 ? -1.784 -1.700 -12.650 1.00 97.44 114 ILE A O 1
ATOM 831 N N . VAL A 1 115 ? -0.562 -0.741 -11.020 1.00 97.50 115 VAL A N 1
ATOM 832 C CA . VAL A 1 115 ? -1.394 -1.242 -9.911 1.00 97.50 115 VAL A CA 1
ATOM 833 C C . VAL A 1 115 ? -2.841 -0.768 -10.045 1.00 97.50 115 VAL A C 1
ATOM 835 O O . VAL A 1 115 ? -3.767 -1.569 -9.946 1.00 97.50 115 VAL A O 1
ATOM 838 N N . ALA A 1 116 ? -3.058 0.521 -10.314 1.00 97.44 116 ALA A N 1
ATOM 839 C CA . ALA A 1 116 ? -4.409 1.053 -10.457 1.00 97.44 116 ALA A CA 1
ATOM 840 C C . ALA A 1 116 ? -5.169 0.454 -11.651 1.00 97.44 116 ALA A C 1
ATOM 842 O O . ALA A 1 116 ? -6.355 0.156 -11.536 1.00 97.44 116 ALA A O 1
ATOM 843 N N . GLN A 1 117 ? -4.500 0.227 -12.784 1.00 96.88 117 GLN A N 1
ATOM 844 C CA . GLN A 1 117 ? -5.094 -0.452 -13.937 1.00 96.88 117 GLN A CA 1
ATOM 845 C C . GLN A 1 117 ? -5.464 -1.901 -13.608 1.00 96.88 117 GLN A C 1
ATOM 847 O O . GLN A 1 117 ? -6.559 -2.333 -13.965 1.00 96.88 117 GLN A O 1
ATOM 852 N N . ALA A 1 118 ? -4.609 -2.612 -12.869 1.00 96.06 118 ALA A N 1
ATOM 853 C CA . ALA A 1 118 ? -4.885 -3.972 -12.421 1.00 96.06 118 ALA A CA 1
ATOM 854 C C . ALA A 1 118 ? -6.100 -4.047 -11.480 1.00 96.06 118 ALA A C 1
ATOM 856 O O . ALA A 1 118 ? -6.916 -4.955 -11.628 1.00 96.06 118 ALA A O 1
ATOM 857 N N . ILE A 1 119 ? -6.250 -3.082 -10.564 1.00 96.31 119 ILE A N 1
ATOM 858 C CA . ILE A 1 119 ? -7.429 -2.949 -9.689 1.00 96.31 119 ILE A CA 1
ATOM 859 C C . ILE A 1 119 ? -8.697 -2.686 -10.512 1.00 96.31 119 ILE A C 1
ATOM 861 O O . ILE A 1 119 ? -9.734 -3.287 -10.268 1.00 96.31 119 ILE A O 1
ATOM 865 N N . LEU A 1 120 ? -8.610 -1.844 -11.544 1.00 95.38 120 LEU A N 1
ATOM 866 C CA . LEU A 1 120 ? -9.730 -1.553 -12.447 1.00 95.38 120 LEU A CA 1
ATOM 867 C C . LEU A 1 120 ? -10.053 -2.695 -13.432 1.00 95.38 120 LEU A C 1
ATOM 869 O O . LEU A 1 120 ? -10.914 -2.514 -14.294 1.00 95.38 120 LEU A O 1
ATOM 873 N N . GLY A 1 121 ? -9.341 -3.827 -13.374 1.00 93.06 121 GLY A N 1
ATOM 874 C CA . GLY A 1 121 ? -9.497 -4.936 -14.321 1.00 93.06 121 GLY A CA 1
ATOM 875 C C . GLY A 1 121 ? -9.083 -4.592 -15.758 1.00 93.06 121 GLY A C 1
ATOM 876 O O . GLY A 1 121 ? -9.517 -5.247 -16.704 1.00 93.06 121 GLY A O 1
ATOM 877 N N . ARG A 1 122 ? -8.269 -3.547 -15.945 1.00 91.00 122 ARG A N 1
ATOM 878 C CA . ARG A 1 122 ? -7.767 -3.107 -17.253 1.00 91.00 122 ARG A CA 1
ATOM 879 C C . ARG A 1 122 ? -6.421 -3.761 -17.546 1.00 91.00 122 ARG A C 1
ATOM 881 O O . ARG A 1 122 ? -5.668 -4.091 -16.633 1.00 91.00 122 ARG A O 1
ATOM 888 N N . ALA A 1 123 ? -6.101 -3.907 -18.830 1.00 82.94 123 ALA A N 1
ATOM 889 C CA . ALA A 1 123 ? -4.768 -4.335 -19.238 1.00 82.94 123 ALA A CA 1
ATOM 890 C C . ALA A 1 123 ? -3.730 -3.297 -18.761 1.00 82.94 123 ALA A C 1
ATOM 892 O O . ALA A 1 123 ? -3.896 -2.113 -19.070 1.00 82.94 123 ALA A O 1
ATOM 893 N N . PRO A 1 124 ? -2.699 -3.700 -17.997 1.00 78.56 124 PRO A N 1
ATOM 894 C CA . PRO A 1 124 ? -1.692 -2.769 -17.517 1.00 78.56 124 PRO A CA 1
ATOM 895 C C . PRO A 1 124 ? -0.782 -2.301 -18.661 1.00 78.56 124 PRO A C 1
ATOM 897 O O . PRO A 1 124 ? -0.370 -3.092 -19.511 1.00 78.56 124 PRO A O 1
ATOM 900 N N . GLU A 1 125 ? -0.419 -1.019 -18.660 1.00 76.06 125 GLU A N 1
ATOM 901 C CA . GLU A 1 125 ? 0.553 -0.408 -19.578 1.00 76.06 125 GLU A CA 1
ATOM 902 C C . GLU A 1 125 ? 1.995 -0.766 -19.170 1.00 76.06 125 GLU A C 1
ATOM 904 O O . GLU A 1 125 ? 2.825 0.088 -18.846 1.00 76.06 125 GLU A O 1
ATOM 909 N N . GLY A 1 126 ? 2.285 -2.066 -19.145 1.00 82.38 126 GLY A N 1
ATOM 910 C CA . GLY A 1 126 ? 3.590 -2.626 -18.812 1.00 82.38 126 GLY A CA 1
ATOM 911 C C . GLY A 1 126 ? 3.591 -3.453 -17.532 1.00 82.38 126 GLY A C 1
ATOM 912 O O . GLY A 1 126 ? 2.552 -3.853 -17.012 1.00 82.38 126 GLY A O 1
ATOM 913 N N . THR A 1 127 ? 4.795 -3.738 -17.040 1.00 87.38 127 THR A N 1
ATOM 914 C CA . THR A 1 127 ? 5.015 -4.652 -15.916 1.00 87.38 127 THR A CA 1
ATOM 915 C C . THR A 1 127 ? 5.924 -4.030 -14.866 1.00 87.38 127 THR A C 1
ATOM 917 O O . THR A 1 127 ? 6.874 -3.311 -15.193 1.00 87.38 127 THR A O 1
ATOM 920 N N . ILE A 1 128 ? 5.668 -4.339 -13.597 1.00 85.25 128 ILE A N 1
ATOM 921 C CA . ILE A 1 128 ? 6.611 -4.060 -12.515 1.00 85.25 128 ILE A CA 1
ATOM 922 C C . ILE A 1 128 ? 7.770 -5.051 -12.636 1.00 85.25 128 ILE A C 1
ATOM 924 O O . ILE A 1 128 ? 7.585 -6.261 -12.511 1.00 85.25 128 ILE A O 1
ATOM 928 N N . ALA A 1 129 ? 8.966 -4.537 -12.923 1.00 70.69 129 ALA A N 1
ATO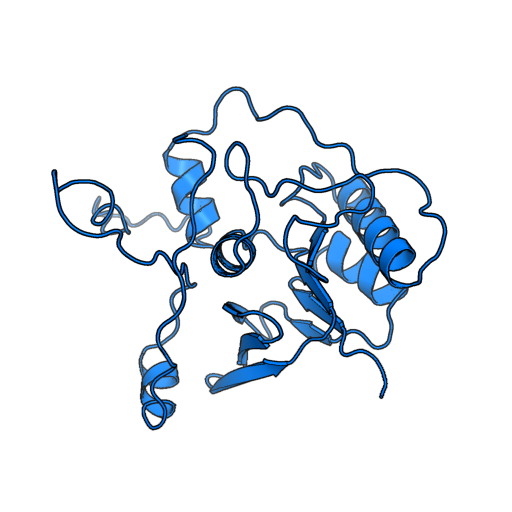M 929 C CA . ALA A 1 129 ? 10.172 -5.349 -12.957 1.00 70.69 129 ALA A CA 1
ATOM 930 C C . ALA A 1 129 ? 10.605 -5.654 -11.519 1.00 70.69 129 ALA A C 1
ATOM 932 O O . ALA A 1 129 ? 10.992 -4.749 -10.778 1.00 70.69 129 ALA A O 1
ATOM 933 N N . VAL A 1 130 ? 10.554 -6.926 -11.126 1.00 60.72 130 VAL A N 1
ATOM 934 C CA . VAL A 1 130 ? 11.146 -7.376 -9.863 1.00 60.72 130 VAL A CA 1
ATOM 935 C C . VAL A 1 130 ? 12.662 -7.343 -10.046 1.00 60.72 130 VAL A C 1
ATOM 937 O O . VAL A 1 130 ? 13.242 -8.226 -10.676 1.00 60.72 130 VAL A O 1
ATOM 940 N N . GLY A 1 131 ? 13.299 -6.274 -9.568 1.00 51.09 131 GLY A N 1
ATOM 941 C CA . GLY A 1 131 ? 14.754 -6.146 -9.611 1.00 51.09 131 GLY A CA 1
ATOM 942 C C . GLY A 1 131 ? 15.435 -7.285 -8.849 1.00 51.09 131 GLY A C 1
ATOM 943 O O . GLY A 1 131 ? 14.891 -7.801 -7.868 1.00 51.09 131 GLY A O 1
ATOM 944 N N . ALA A 1 132 ? 16.638 -7.670 -9.286 1.00 45.28 132 ALA A N 1
ATOM 945 C CA . ALA A 1 132 ? 17.480 -8.578 -8.514 1.00 45.28 132 ALA A CA 1
ATOM 946 C C . ALA A 1 132 ? 17.670 -8.022 -7.085 1.00 45.28 132 ALA A C 1
ATOM 948 O O . ALA A 1 132 ? 17.770 -6.799 -6.918 1.00 45.28 132 ALA A O 1
ATOM 949 N N . PRO A 1 133 ? 17.691 -8.878 -6.045 1.00 45.69 133 PRO A N 1
ATOM 950 C CA . PRO A 1 133 ? 17.965 -8.416 -4.691 1.00 45.69 133 PRO A CA 1
ATOM 951 C C . PRO A 1 133 ? 19.317 -7.680 -4.672 1.00 45.69 133 PRO A C 1
ATOM 953 O O . PRO A 1 133 ? 20.252 -8.137 -5.331 1.00 45.69 133 PRO A O 1
ATOM 956 N N . PRO A 1 134 ? 19.437 -6.537 -3.973 1.00 45.69 134 PRO A N 1
ATOM 957 C CA . PRO A 1 134 ? 20.711 -5.827 -3.882 1.00 45.69 134 PRO A CA 1
ATOM 958 C C . PRO A 1 134 ? 21.789 -6.755 -3.303 1.00 45.69 134 PRO A C 1
ATOM 960 O O . PRO A 1 134 ? 21.540 -7.433 -2.308 1.00 45.69 134 PRO A O 1
ATOM 963 N N . GLU A 1 135 ? 22.980 -6.781 -3.916 1.00 42.94 135 GLU A N 1
ATOM 964 C CA . GLU A 1 135 ? 24.069 -7.712 -3.558 1.00 42.94 135 GLU A CA 1
ATOM 965 C C . GLU A 1 135 ? 24.533 -7.580 -2.099 1.00 42.94 135 GLU A C 1
ATOM 967 O O . GLU A 1 135 ? 25.059 -8.536 -1.530 1.00 42.94 135 GLU A O 1
ATOM 972 N N . ARG A 1 136 ? 24.304 -6.423 -1.466 1.00 43.59 136 ARG A N 1
ATOM 973 C CA . ARG A 1 136 ? 24.471 -6.195 -0.028 1.00 43.59 136 ARG A CA 1
ATOM 974 C C . ARG A 1 136 ? 23.475 -5.144 0.448 1.00 43.59 136 ARG A C 1
ATOM 976 O O . ARG A 1 136 ? 23.442 -4.043 -0.094 1.00 43.59 136 ARG A O 1
ATOM 983 N N . VAL A 1 137 ? 22.717 -5.457 1.494 1.00 45.59 137 VAL A N 1
ATOM 984 C CA . VAL A 1 137 ? 22.075 -4.439 2.334 1.00 45.59 137 VAL A CA 1
ATOM 985 C C . VAL A 1 137 ? 22.836 -4.448 3.650 1.00 45.59 137 VAL A C 1
ATOM 987 O O . VAL A 1 137 ? 22.936 -5.499 4.279 1.00 45.59 137 VAL A O 1
ATOM 990 N N . GLY A 1 138 ? 23.442 -3.322 4.027 1.00 43.09 138 GLY A N 1
ATOM 991 C CA . GLY A 1 138 ? 24.078 -3.211 5.338 1.00 43.09 138 GLY A CA 1
ATOM 992 C C . GLY A 1 138 ? 23.028 -3.395 6.434 1.00 43.09 138 GLY A C 1
ATOM 993 O O . GLY A 1 138 ? 21.911 -2.895 6.296 1.00 43.09 138 GLY A O 1
ATOM 994 N N . GLU A 1 139 ? 23.370 -4.105 7.511 1.00 42.72 139 GLU A N 1
ATOM 995 C CA . GLU A 1 139 ? 22.470 -4.356 8.653 1.00 42.72 139 GLU A CA 1
ATOM 996 C C . GLU A 1 139 ? 21.834 -3.062 9.205 1.00 42.72 139 GLU A C 1
ATOM 998 O O . GLU A 1 139 ? 20.676 -3.057 9.622 1.00 42.72 139 GLU A O 1
ATOM 1003 N N . ASP A 1 140 ? 22.542 -1.937 9.098 1.00 40.06 140 ASP A N 1
ATOM 1004 C CA . ASP A 1 140 ? 22.085 -0.618 9.545 1.00 40.06 140 ASP A CA 1
ATOM 1005 C C . ASP A 1 140 ? 20.993 0.007 8.654 1.00 40.06 140 ASP A C 1
ATOM 1007 O O . ASP A 1 140 ? 20.079 0.672 9.154 1.00 40.06 140 ASP A O 1
ATOM 1011 N N . ASP A 1 141 ? 21.034 -0.228 7.338 1.00 42.66 141 ASP A N 1
ATOM 1012 C CA . ASP A 1 141 ? 20.005 0.259 6.406 1.00 42.66 141 ASP A CA 1
ATOM 1013 C C . ASP A 1 141 ? 18.704 -0.548 6.557 1.00 42.66 141 ASP A C 1
ATOM 1015 O O . ASP A 1 141 ? 17.600 -0.016 6.393 1.00 42.66 141 ASP A O 1
ATOM 1019 N N . LEU A 1 142 ? 18.834 -1.822 6.945 1.00 45.31 142 LEU A N 1
ATOM 1020 C CA . LEU A 1 142 ? 17.722 -2.724 7.248 1.00 45.31 142 LEU A CA 1
ATOM 1021 C C . LEU A 1 142 ? 16.945 -2.282 8.493 1.00 45.31 142 LEU A C 1
ATOM 1023 O O . LEU A 1 142 ? 15.710 -2.323 8.500 1.00 45.31 142 LEU A O 1
ATOM 1027 N N . LEU A 1 143 ? 17.648 -1.803 9.521 1.00 41.38 143 LEU A N 1
ATOM 1028 C CA . LEU A 1 143 ? 17.036 -1.298 10.749 1.00 41.38 143 LEU A CA 1
ATOM 1029 C C . LEU A 1 143 ? 16.308 0.036 10.508 1.00 41.38 143 LEU A C 1
ATOM 1031 O O . LEU A 1 143 ? 15.161 0.206 10.922 1.00 41.38 143 LEU A O 1
ATOM 1035 N N . ALA A 1 144 ? 16.929 0.964 9.775 1.00 40.31 144 ALA A N 1
ATOM 1036 C CA . ALA A 1 144 ? 16.335 2.268 9.472 1.00 40.31 144 ALA A CA 1
ATOM 1037 C C . ALA A 1 144 ? 15.055 2.155 8.620 1.00 40.31 144 ALA A C 1
ATOM 1039 O O . ALA A 1 144 ? 14.051 2.817 8.906 1.00 40.31 144 ALA A O 1
ATOM 1040 N N . ALA A 1 145 ? 15.061 1.272 7.615 1.00 42.72 145 ALA A N 1
ATOM 1041 C CA . ALA A 1 145 ? 13.903 1.013 6.760 1.00 42.72 145 ALA A CA 1
ATOM 1042 C C . ALA A 1 145 ? 12.743 0.336 7.513 1.00 42.72 145 ALA A C 1
ATOM 1044 O O . ALA A 1 145 ? 11.578 0.650 7.265 1.00 42.72 145 ALA A O 1
ATOM 1045 N N . SER A 1 146 ? 13.050 -0.554 8.461 1.00 41.72 146 SER A N 1
ATOM 1046 C CA . SER A 1 146 ? 12.041 -1.280 9.246 1.00 41.72 146 SER A CA 1
ATOM 1047 C C . SER A 1 146 ? 11.345 -0.398 10.286 1.00 41.72 146 SER A C 1
ATOM 1049 O O . SER A 1 146 ? 10.167 -0.602 10.578 1.00 41.72 146 SER A O 1
ATOM 1051 N N . LEU A 1 147 ? 12.048 0.606 10.818 1.00 42.25 147 LEU A N 1
ATOM 1052 C CA . LEU A 1 147 ? 11.549 1.482 11.884 1.00 42.25 147 LEU A CA 1
ATOM 1053 C C . LEU A 1 147 ? 10.914 2.786 11.382 1.00 42.25 147 LEU A C 1
ATOM 1055 O O . LEU A 1 147 ? 10.392 3.559 12.183 1.00 42.25 147 LEU A O 1
ATOM 1059 N N . GLY A 1 148 ? 10.971 3.069 10.076 1.00 36.97 148 GLY A N 1
ATOM 1060 C CA . GLY A 1 148 ? 10.503 4.347 9.528 1.00 36.97 148 GLY A CA 1
ATOM 1061 C C . GLY A 1 148 ? 11.284 5.560 10.057 1.00 36.97 148 GLY A C 1
ATOM 1062 O O . GLY A 1 148 ? 10.773 6.684 10.017 1.00 36.97 148 GLY A O 1
ATOM 1063 N N . VAL A 1 149 ? 12.504 5.334 10.558 1.00 35.34 149 VAL A N 1
ATOM 1064 C CA . VAL A 1 149 ? 13.382 6.357 11.130 1.00 35.34 149 VAL A CA 1
ATOM 1065 C C . VAL A 1 149 ? 14.259 6.927 10.019 1.00 35.34 149 VAL A C 1
ATOM 1067 O O . VAL A 1 149 ? 15.149 6.259 9.498 1.00 35.34 149 VAL A O 1
ATOM 1070 N N . THR A 1 150 ? 14.048 8.197 9.675 1.00 30.33 150 THR A N 1
ATOM 1071 C CA . THR A 1 150 ? 15.083 8.995 9.007 1.00 30.33 150 THR A CA 1
ATOM 1072 C C . THR A 1 150 ? 16.201 9.216 10.026 1.00 30.33 150 THR A C 1
ATOM 1074 O O . THR A 1 150 ? 15.895 9.658 11.131 1.00 30.33 150 THR A O 1
ATOM 1077 N N . LYS A 1 151 ? 17.463 8.895 9.693 1.00 30.23 151 LYS A N 1
ATOM 1078 C CA . LYS A 1 151 ? 18.644 9.071 10.568 1.00 30.23 151 LYS A CA 1
ATOM 1079 C C . LYS A 1 151 ? 18.529 10.340 11.433 1.00 30.23 151 LYS A C 1
ATOM 1081 O O . LYS A 1 151 ? 18.672 11.444 10.918 1.00 30.23 151 LYS A O 1
ATOM 1086 N N . VAL A 1 152 ? 18.328 10.178 12.741 1.00 27.45 152 VAL A N 1
ATOM 1087 C CA . VAL A 1 152 ? 18.615 11.223 13.731 1.00 27.45 152 VAL A CA 1
ATOM 1088 C C . VAL A 1 152 ? 19.851 10.751 14.478 1.00 27.45 152 VAL A C 1
ATOM 1090 O O . VAL A 1 152 ? 19.799 9.776 15.223 1.00 27.45 152 VAL A O 1
ATOM 1093 N N . ALA A 1 153 ? 20.985 11.399 14.220 1.00 25.06 153 ALA A N 1
ATOM 1094 C CA . ALA A 1 153 ? 22.207 11.142 14.963 1.00 25.06 153 ALA A CA 1
ATOM 1095 C C . ALA A 1 153 ? 21.988 11.560 16.426 1.00 25.06 153 ALA A C 1
ATOM 1097 O O . ALA A 1 153 ? 21.835 12.746 16.718 1.00 25.06 153 ALA A O 1
ATOM 1098 N N . LEU A 1 154 ? 21.952 10.591 17.342 1.00 28.86 154 LEU A N 1
ATOM 1099 C CA . LEU A 1 154 ? 22.052 10.858 18.774 1.00 28.86 154 LEU A CA 1
ATOM 1100 C C . LEU A 1 154 ? 23.531 10.990 19.137 1.00 28.86 154 LEU A C 1
ATOM 1102 O O . LEU A 1 154 ? 24.362 10.181 18.727 1.00 28.86 154 LEU A O 1
ATOM 1106 N N . ARG A 1 155 ? 23.850 12.048 19.883 1.00 28.36 155 ARG A N 1
ATOM 1107 C CA . ARG A 1 155 ? 25.219 12.505 20.146 1.00 28.36 155 ARG A CA 1
ATOM 1108 C C . ARG A 1 155 ? 26.011 11.598 21.099 1.00 28.36 155 ARG A C 1
ATOM 1110 O O . ARG A 1 155 ? 27.221 11.748 21.161 1.00 28.36 155 ARG A O 1
ATOM 1117 N N . ASP A 1 156 ? 25.363 10.629 21.749 1.00 30.41 156 ASP A N 1
ATOM 1118 C CA . ASP A 1 156 ? 25.941 9.881 22.875 1.00 30.41 156 ASP A CA 1
ATOM 1119 C C . ASP A 1 156 ? 25.764 8.351 22.773 1.00 30.41 156 ASP A C 1
ATOM 1121 O O . ASP A 1 156 ? 25.469 7.675 23.754 1.00 30.41 156 ASP A O 1
ATOM 1125 N N . GLY A 1 157 ? 25.942 7.779 21.576 1.00 31.36 157 GLY A N 1
ATOM 1126 C CA . GLY A 1 157 ? 26.375 6.377 21.414 1.00 31.36 157 GLY A CA 1
ATOM 1127 C C . GLY A 1 157 ? 25.444 5.246 21.891 1.00 31.36 157 GLY A C 1
ATOM 1128 O O . GLY A 1 157 ? 25.846 4.088 21.839 1.00 31.36 157 GLY A O 1
ATOM 1129 N N . GLY A 1 158 ? 24.216 5.527 22.329 1.00 28.73 158 GLY A N 1
ATOM 1130 C CA . GLY A 1 158 ? 23.254 4.508 22.755 1.00 28.73 158 GLY A CA 1
ATOM 1131 C C . GLY A 1 158 ? 22.208 4.197 21.686 1.00 28.73 158 GLY A C 1
ATOM 1132 O O . GLY A 1 158 ? 21.247 4.947 21.533 1.00 28.73 158 GLY A O 1
ATOM 1133 N N . ILE A 1 159 ? 22.345 3.068 20.986 1.00 34.00 159 ILE A N 1
ATOM 1134 C CA . ILE A 1 159 ? 21.235 2.456 20.241 1.00 34.00 159 ILE A CA 1
ATOM 1135 C C . ILE A 1 159 ? 20.534 1.482 21.192 1.00 34.00 159 ILE A C 1
ATOM 1137 O O . ILE A 1 159 ? 21.038 0.396 21.460 1.00 34.00 159 ILE A O 1
ATOM 1141 N N . VAL A 1 160 ? 19.353 1.848 21.693 1.00 37.81 160 VAL A N 1
ATOM 1142 C CA . VAL A 1 160 ? 18.394 0.879 22.244 1.00 37.81 160 VAL A CA 1
ATOM 1143 C C . VAL A 1 160 ? 17.261 0.779 21.232 1.00 37.81 160 VAL A C 1
ATOM 1145 O O . VAL A 1 160 ? 16.335 1.585 21.233 1.00 37.81 160 VAL A O 1
ATOM 1148 N N . GLY A 1 161 ? 17.381 -0.166 20.301 1.00 28.39 161 GLY A N 1
ATOM 1149 C CA . GLY A 1 161 ? 16.454 -0.300 19.181 1.00 28.39 161 GLY A CA 1
ATOM 1150 C C . GLY A 1 161 ? 16.365 -1.738 18.693 1.00 28.39 161 GLY A C 1
ATOM 1151 O O . GLY A 1 161 ? 17.200 -2.175 17.917 1.00 28.39 161 GLY A O 1
ATOM 1152 N N . ILE A 1 162 ? 15.352 -2.456 19.188 1.00 32.44 162 ILE A N 1
ATOM 1153 C CA . ILE A 1 162 ? 14.717 -3.652 18.600 1.00 32.44 162 ILE A CA 1
ATOM 1154 C C . ILE A 1 162 ? 15.714 -4.674 18.010 1.00 32.44 162 ILE A C 1
ATOM 1156 O O . ILE A 1 162 ? 15.604 -5.106 16.870 1.00 32.44 162 ILE A O 1
ATOM 1160 N N . ALA A 1 163 ? 16.681 -5.101 18.823 1.00 27.92 163 ALA A N 1
ATOM 1161 C CA . ALA A 1 163 ? 17.516 -6.279 18.550 1.00 27.92 163 ALA A CA 1
ATOM 1162 C C . ALA A 1 163 ? 17.256 -7.428 19.547 1.00 27.92 163 ALA A C 1
ATOM 1164 O O . ALA A 1 163 ? 17.968 -8.429 19.554 1.00 27.92 163 ALA A O 1
ATOM 1165 N N . THR A 1 164 ? 16.229 -7.313 20.394 1.00 28.48 164 THR A N 1
ATOM 1166 C CA . THR A 1 164 ? 16.024 -8.214 21.544 1.00 28.48 164 THR A CA 1
ATOM 1167 C C . THR A 1 164 ? 14.970 -9.305 21.338 1.00 28.48 164 THR A C 1
ATOM 1169 O O . THR A 1 164 ? 14.474 -9.845 22.319 1.00 28.48 164 THR A O 1
ATOM 1172 N N . ALA A 1 165 ? 14.619 -9.653 20.095 1.00 33.06 165 ALA A N 1
ATOM 1173 C CA . ALA A 1 165 ? 13.705 -10.776 19.826 1.00 33.06 165 ALA A CA 1
ATOM 1174 C C . ALA A 1 165 ? 14.307 -11.904 18.968 1.00 33.06 165 ALA A C 1
ATOM 1176 O O . ALA A 1 165 ? 13.696 -12.957 18.852 1.00 33.06 165 ALA A O 1
ATOM 1177 N N . ALA A 1 166 ? 15.506 -11.731 18.397 1.00 31.98 166 ALA A N 1
ATOM 1178 C CA . ALA A 1 166 ? 16.101 -12.726 17.494 1.00 31.98 166 ALA A CA 1
ATOM 1179 C C . ALA A 1 166 ? 17.187 -13.609 18.140 1.00 31.98 166 ALA A C 1
ATOM 1181 O O . ALA A 1 166 ? 17.853 -14.374 17.445 1.00 31.98 166 ALA A O 1
ATOM 1182 N N . ARG A 1 167 ? 17.413 -13.516 19.458 1.00 30.14 167 ARG A N 1
ATOM 1183 C CA . ARG A 1 167 ? 18.398 -14.356 20.160 1.00 30.14 167 ARG A CA 1
ATOM 1184 C C . ARG A 1 167 ? 17.804 -14.905 21.458 1.00 30.14 167 ARG A C 1
ATOM 1186 O O . ARG A 1 167 ? 17.392 -14.126 22.310 1.00 30.14 167 ARG A O 1
ATOM 1193 N N . HIS A 1 168 ? 17.844 -16.237 21.586 1.00 26.25 168 HIS A N 1
ATOM 1194 C CA . HIS A 1 168 ? 17.276 -17.107 22.637 1.00 26.25 168 HIS A CA 1
ATOM 1195 C C . HIS A 1 168 ? 15.766 -17.380 22.461 1.00 26.25 168 HIS A C 1
ATOM 1197 O O . HIS A 1 168 ? 14.973 -16.455 22.498 1.00 26.25 168 HIS A O 1
ATOM 1203 N N . ARG A 1 169 ? 15.277 -18.613 22.265 1.00 30.53 169 ARG A N 1
ATOM 1204 C CA . ARG A 1 169 ? 15.691 -19.912 22.822 1.00 30.53 169 ARG A CA 1
ATOM 1205 C C . ARG A 1 169 ? 15.529 -21.070 21.825 1.00 30.53 169 ARG A C 1
ATOM 1207 O O . ARG A 1 169 ? 14.583 -21.108 21.050 1.00 30.53 169 ARG A O 1
ATOM 1214 N N . THR A 1 170 ? 16.442 -22.029 21.932 1.00 38.25 170 THR A N 1
ATOM 1215 C CA . THR A 1 170 ? 16.234 -23.445 21.606 1.00 38.25 170 THR A CA 1
ATOM 1216 C C . THR A 1 170 ? 14.943 -23.957 22.263 1.00 38.25 170 THR A C 1
ATOM 1218 O O . THR A 1 170 ? 14.743 -23.725 23.453 1.00 38.25 170 THR A O 1
ATOM 1221 N N . ASP A 1 171 ? 14.097 -24.633 21.489 1.00 38.75 171 ASP A N 1
ATOM 1222 C CA . ASP A 1 171 ? 12.951 -25.442 21.933 1.00 38.75 171 ASP A CA 1
ATOM 1223 C C . ASP A 1 171 ? 11.878 -24.739 22.797 1.00 38.75 171 ASP A C 1
ATOM 1225 O O . ASP A 1 171 ? 11.753 -25.028 23.983 1.00 38.75 171 ASP A O 1
ATOM 1229 N N . ALA A 1 172 ? 11.067 -23.842 22.218 1.00 34.84 172 ALA A N 1
ATOM 1230 C CA . ALA A 1 172 ? 9.695 -23.537 22.676 1.00 34.84 172 ALA A CA 1
ATOM 1231 C C . ALA A 1 172 ? 9.017 -22.512 21.746 1.00 34.84 172 ALA A C 1
ATOM 1233 O O . ALA A 1 172 ? 9.597 -21.466 21.490 1.00 34.84 172 ALA A O 1
ATOM 1234 N N . GLU A 1 173 ? 7.808 -22.847 21.282 1.00 29.62 173 GLU A N 1
ATOM 1235 C CA . GLU A 1 173 ? 6.742 -22.038 20.649 1.00 29.62 173 GLU A CA 1
ATOM 1236 C C . GLU A 1 173 ? 7.096 -20.752 19.852 1.00 29.62 173 GLU A C 1
ATOM 1238 O O . GLU A 1 173 ? 7.693 -19.814 20.383 1.00 29.62 173 GLU A O 1
ATOM 1243 N N . PRO A 1 174 ? 6.631 -20.617 18.590 1.00 37.94 174 PRO A N 1
ATOM 1244 C CA . PRO A 1 174 ? 6.933 -19.443 17.777 1.00 37.94 174 PRO A CA 1
ATOM 1245 C C . PRO A 1 174 ? 6.248 -18.180 18.317 1.00 37.94 174 PRO A C 1
ATOM 1247 O O . PRO A 1 174 ? 5.036 -18.148 18.535 1.00 37.94 174 PRO A O 1
ATOM 1250 N N . ILE A 1 175 ? 7.023 -17.106 18.473 1.00 36.38 175 ILE A N 1
ATOM 1251 C CA . ILE A 1 175 ? 6.520 -15.787 18.868 1.00 36.38 175 ILE A CA 1
ATOM 1252 C C . ILE A 1 175 ? 5.793 -15.157 17.662 1.00 36.38 175 ILE A C 1
ATOM 1254 O O . ILE A 1 175 ? 6.418 -14.982 16.613 1.00 36.38 175 ILE A O 1
ATOM 1258 N N . PRO A 1 176 ? 4.506 -14.772 17.770 1.00 42.34 176 PRO A N 1
ATOM 1259 C CA . PRO A 1 176 ? 3.796 -14.092 16.690 1.00 42.34 176 PRO A CA 1
ATOM 1260 C C . PRO A 1 176 ? 4.417 -12.710 16.431 1.00 42.34 176 PRO A C 1
ATOM 1262 O O . PRO A 1 176 ? 4.315 -11.799 17.254 1.00 42.34 176 PRO A O 1
ATOM 1265 N N . PHE A 1 177 ? 5.075 -12.548 15.282 1.00 45.09 177 PHE A N 1
ATOM 1266 C CA . PHE A 1 177 ? 5.695 -11.290 14.868 1.00 45.09 177 PHE A CA 1
ATOM 1267 C C . PHE A 1 177 ? 4.680 -10.426 14.106 1.00 45.09 177 PHE A C 1
ATOM 1269 O O . PHE A 1 177 ? 4.437 -10.629 12.921 1.00 45.09 177 PHE A O 1
ATOM 1276 N N . ALA A 1 178 ? 4.074 -9.457 14.793 1.00 55.22 178 ALA A N 1
ATOM 1277 C CA . ALA A 1 178 ? 3.165 -8.473 14.205 1.00 55.22 178 ALA A CA 1
ATOM 1278 C C . ALA A 1 178 ? 3.827 -7.087 14.247 1.00 55.22 178 ALA A C 1
ATOM 1280 O O . ALA A 1 178 ? 3.597 -6.325 15.191 1.00 55.22 178 ALA A O 1
ATOM 1281 N N . PRO A 1 179 ? 4.700 -6.756 13.279 1.00 60.97 179 PRO A N 1
ATOM 1282 C CA . PRO A 1 179 ? 5.447 -5.516 13.338 1.00 60.97 179 PRO A CA 1
ATOM 1283 C C . PRO A 1 179 ? 4.492 -4.326 13.191 1.00 60.97 179 PRO A C 1
ATOM 1285 O O . PRO A 1 179 ? 3.553 -4.324 12.388 1.00 60.97 179 PRO A O 1
ATOM 1288 N N . ALA A 1 180 ? 4.732 -3.312 14.011 1.00 59.12 180 ALA A N 1
ATOM 1289 C CA . ALA A 1 180 ? 3.945 -2.097 14.060 1.00 59.12 180 ALA A CA 1
ATOM 1290 C C . ALA A 1 180 ? 4.882 -0.898 14.219 1.00 59.12 180 ALA A C 1
ATOM 1292 O O . ALA A 1 180 ? 5.898 -0.984 14.912 1.00 59.12 180 ALA A O 1
ATOM 1293 N N . THR A 1 181 ? 4.545 0.223 13.583 1.00 67.12 181 THR A N 1
ATOM 1294 C CA . THR A 1 181 ? 5.267 1.478 13.825 1.00 67.12 181 THR A CA 1
ATOM 1295 C C . THR A 1 181 ? 4.955 1.957 15.247 1.00 67.12 181 THR A C 1
ATOM 1297 O O . THR A 1 181 ? 3.784 1.926 15.639 1.00 67.12 181 THR A O 1
ATOM 1300 N N . PRO A 1 182 ? 5.951 2.420 16.028 1.00 67.31 182 PRO A N 1
ATOM 1301 C CA . PRO A 1 182 ? 5.694 3.013 17.332 1.00 67.31 182 PRO A CA 1
ATOM 1302 C C . PRO A 1 182 ? 4.700 4.174 17.235 1.00 67.31 182 PRO A C 1
ATOM 1304 O O . PRO A 1 182 ? 4.816 5.042 16.370 1.00 67.31 182 PRO A O 1
ATOM 1307 N N . ILE A 1 183 ? 3.742 4.204 18.156 1.00 68.25 183 ILE A N 1
ATOM 1308 C CA . ILE A 1 183 ? 2.733 5.260 18.279 1.00 68.25 183 ILE A CA 1
ATOM 1309 C C . ILE A 1 183 ? 2.750 5.845 19.696 1.00 68.25 183 ILE A C 1
ATOM 1311 O O . ILE A 1 183 ? 3.176 5.161 20.632 1.00 68.25 183 ILE A O 1
ATOM 1315 N N . PRO A 1 184 ? 2.296 7.099 19.893 1.00 73.06 184 PRO A N 1
ATOM 1316 C CA . PRO A 1 184 ? 2.254 7.704 21.219 1.00 73.06 184 PRO A CA 1
ATOM 1317 C C . PRO A 1 184 ? 1.423 6.872 22.203 1.00 73.06 184 PRO A C 1
ATOM 1319 O O . PRO A 1 184 ? 0.278 6.522 21.915 1.00 73.06 184 PRO A O 1
ATOM 1322 N N . PHE A 1 185 ? 1.968 6.616 23.398 1.00 67.38 185 PHE A N 1
ATOM 1323 C CA . PHE A 1 185 ? 1.295 5.822 24.434 1.00 67.38 185 PHE A CA 1
ATOM 1324 C C . PHE A 1 185 ? -0.086 6.381 24.805 1.00 67.38 185 PHE A C 1
ATOM 1326 O O . PHE A 1 185 ? -1.025 5.616 24.990 1.00 67.38 185 PHE A O 1
ATOM 1333 N N . ALA A 1 186 ? -0.237 7.709 24.842 1.00 66.69 186 ALA A N 1
ATOM 1334 C CA . ALA A 1 186 ? -1.517 8.362 25.115 1.00 66.69 186 ALA A CA 1
ATOM 1335 C C . ALA A 1 186 ? -2.611 7.983 24.097 1.00 66.69 186 ALA A C 1
ATOM 1337 O O . ALA A 1 186 ? -3.755 7.756 24.484 1.00 66.69 186 ALA A O 1
ATOM 1338 N N . ALA A 1 187 ? -2.252 7.853 22.816 1.00 66.88 187 ALA A N 1
ATOM 1339 C CA . ALA A 1 187 ? -3.185 7.452 21.767 1.00 66.88 187 ALA A CA 1
ATOM 1340 C C . ALA A 1 187 ? -3.602 5.978 21.920 1.00 66.88 187 ALA A C 1
ATOM 1342 O O . ALA A 1 187 ? -4.763 5.637 21.717 1.00 66.88 187 ALA A O 1
ATOM 1343 N N . LEU A 1 188 ? -2.673 5.105 22.333 1.00 64.12 188 LEU A N 1
ATOM 1344 C CA . LEU A 1 188 ? -2.965 3.693 22.602 1.00 64.12 188 LEU A CA 1
ATOM 1345 C C . LEU A 1 188 ? -3.822 3.513 23.864 1.00 64.12 188 LEU A C 1
ATOM 1347 O O . LEU A 1 188 ? -4.779 2.742 23.858 1.00 64.12 188 LEU A O 1
ATOM 1351 N N . ALA A 1 189 ? -3.504 4.243 24.935 1.00 64.75 189 ALA A N 1
ATOM 1352 C CA . ALA A 1 189 ? -4.219 4.191 26.208 1.00 64.75 189 ALA A CA 1
ATOM 1353 C C . ALA A 1 189 ? -5.680 4.646 26.072 1.00 64.75 189 ALA A C 1
ATOM 1355 O O . ALA A 1 189 ? -6.563 4.036 26.673 1.00 64.75 189 ALA A O 1
ATOM 1356 N N . ALA A 1 190 ? -5.953 5.639 25.217 1.00 67.25 190 ALA A N 1
ATOM 1357 C CA . ALA A 1 190 ? -7.312 6.078 24.891 1.00 67.25 190 ALA A CA 1
ATOM 1358 C C . ALA A 1 190 ? -8.190 4.963 24.282 1.00 67.25 190 ALA A C 1
ATOM 1360 O O . ALA A 1 190 ? -9.412 5.078 24.258 1.00 67.25 190 ALA A O 1
ATOM 1361 N N . ARG A 1 191 ? -7.576 3.868 23.816 1.00 63.50 191 ARG A N 1
ATOM 1362 C CA . ARG A 1 191 ? -8.226 2.769 23.101 1.00 63.50 191 ARG A CA 1
ATOM 1363 C C . ARG A 1 191 ? -8.369 1.482 23.926 1.00 63.50 191 ARG A C 1
ATOM 1365 O O . ARG A 1 191 ? -8.990 0.534 23.455 1.00 63.50 191 ARG A O 1
ATOM 1372 N N . ALA A 1 192 ? -7.826 1.430 25.148 1.00 55.91 192 ALA A N 1
ATOM 1373 C CA . ALA A 1 192 ? -7.673 0.220 25.974 1.00 55.91 192 ALA A CA 1
ATOM 1374 C C . ALA A 1 192 ? -8.979 -0.482 26.430 1.00 55.91 192 ALA A C 1
ATOM 1376 O O . ALA A 1 192 ? -8.922 -1.404 27.241 1.00 55.91 192 ALA A O 1
ATOM 1377 N N . GLY A 1 193 ? -10.146 -0.097 25.906 1.00 54.66 193 GLY A N 1
ATOM 1378 C CA . GLY A 1 193 ? -11.418 -0.785 26.146 1.00 54.66 193 GLY A CA 1
ATOM 1379 C C . GLY A 1 193 ? -11.600 -2.096 25.366 1.00 54.66 193 GLY A C 1
ATOM 1380 O O . GLY A 1 193 ? -12.425 -2.912 25.761 1.00 54.66 193 GLY A O 1
ATOM 1381 N N . GLU A 1 194 ? -10.833 -2.338 24.294 1.00 51.16 194 GLU A N 1
ATOM 1382 C CA . GLU A 1 194 ? -11.002 -3.513 23.422 1.00 51.16 194 GLU A CA 1
ATOM 1383 C C . GLU A 1 194 ? -9.661 -4.207 23.141 1.00 51.16 194 GLU A C 1
ATOM 1385 O O . GLU A 1 194 ? -8.789 -3.669 22.454 1.00 51.16 194 GLU A O 1
ATOM 1390 N N . ARG A 1 195 ? -9.484 -5.428 23.662 1.00 46.03 195 ARG A N 1
ATOM 1391 C CA . ARG A 1 195 ? -8.317 -6.274 23.367 1.00 46.03 195 ARG A CA 1
ATOM 1392 C C . ARG A 1 195 ? -8.554 -7.016 22.040 1.00 46.03 195 ARG A C 1
ATOM 1394 O O . ARG A 1 195 ? -9.568 -7.705 21.935 1.00 46.03 195 ARG A O 1
ATOM 1401 N N . PRO A 1 196 ? -7.658 -6.923 21.040 1.00 48.88 196 PRO A N 1
ATOM 1402 C CA . PRO A 1 196 ? -7.826 -7.661 19.792 1.00 48.88 196 PRO A CA 1
ATOM 1403 C C . PRO A 1 196 ? -7.722 -9.181 20.027 1.00 48.88 196 PRO A C 1
ATOM 1405 O O . PRO A 1 196 ? -6.972 -9.612 20.911 1.00 48.88 196 PRO A O 1
ATOM 1408 N N . PRO A 1 197 ? -8.464 -10.002 19.261 1.00 45.66 197 PRO A N 1
ATOM 1409 C CA . PRO A 1 197 ? -8.397 -11.455 19.369 1.00 45.66 197 PRO A CA 1
ATOM 1410 C C . PRO A 1 197 ? -7.017 -11.998 18.932 1.00 45.66 197 PRO A C 1
ATOM 1412 O O . PRO A 1 197 ? -6.358 -11.390 18.082 1.00 45.66 197 PRO A O 1
ATOM 1415 N N . PRO A 1 198 ? -6.564 -13.138 19.489 1.00 44.47 198 PRO A N 1
ATOM 1416 C CA . PRO A 1 198 ? -5.313 -13.791 19.089 1.00 44.47 198 PRO A CA 1
ATOM 1417 C C . PRO A 1 198 ? -5.374 -14.301 17.634 1.00 44.47 198 PRO A C 1
ATOM 1419 O O . PRO A 1 198 ? -6.437 -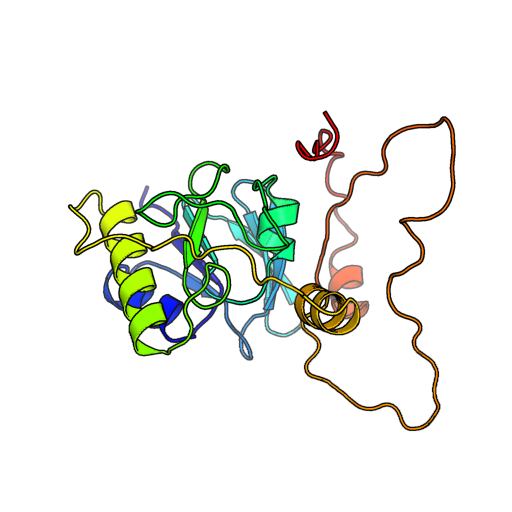14.703 17.163 1.00 44.47 198 PRO A O 1
ATOM 1422 N N . ARG A 1 199 ? -4.239 -14.277 16.913 1.00 49.56 199 ARG A N 1
ATOM 1423 C CA . ARG A 1 199 ? -4.143 -14.575 15.464 1.00 49.56 199 ARG A CA 1
ATOM 1424 C C . ARG A 1 199 ? -3.337 -15.853 15.155 1.00 49.56 199 ARG A C 1
ATOM 1426 O O . ARG A 1 199 ? -2.477 -16.213 15.958 1.00 49.56 199 ARG A O 1
ATOM 1433 N N . PRO A 1 200 ? -3.584 -16.512 13.998 1.00 38.56 200 PRO A N 1
ATOM 1434 C CA . PRO A 1 200 ? -2.808 -17.664 13.529 1.00 38.56 200 PRO A CA 1
ATOM 1435 C C . PRO A 1 200 ? -1.369 -17.296 13.129 1.00 38.56 200 PRO A C 1
ATOM 1437 O O . PRO A 1 200 ? -1.061 -16.145 12.827 1.00 38.56 200 PRO A O 1
ATOM 1440 N N . LEU A 1 201 ? -0.493 -18.302 13.147 1.00 40.44 201 LEU A N 1
ATOM 1441 C CA . LEU A 1 201 ? 0.959 -18.180 13.005 1.00 40.44 201 LEU A CA 1
ATOM 1442 C C . LEU A 1 201 ? 1.385 -17.872 11.557 1.00 40.44 201 LEU A C 1
ATOM 1444 O O . LEU A 1 201 ? 0.898 -18.506 10.624 1.00 40.44 201 LEU A O 1
ATOM 1448 N N . GLN A 1 202 ? 2.323 -16.942 11.371 1.00 40.84 202 GLN A N 1
ATOM 1449 C CA . GLN A 1 202 ? 2.923 -16.636 10.068 1.00 40.84 202 GLN A CA 1
ATOM 1450 C C . GLN A 1 202 ? 4.246 -17.395 9.914 1.00 40.84 202 GLN A C 1
ATOM 1452 O O . GLN A 1 202 ? 5.101 -17.324 10.795 1.00 40.84 202 GLN A O 1
ATOM 1457 N N . ILE A 1 203 ? 4.405 -18.123 8.808 1.00 36.28 203 ILE A N 1
ATOM 1458 C CA . ILE A 1 203 ? 5.593 -18.933 8.506 1.00 36.28 203 ILE A CA 1
ATOM 1459 C C . ILE A 1 203 ? 6.469 -18.166 7.510 1.00 36.28 203 ILE A C 1
ATOM 1461 O O . ILE A 1 203 ? 5.968 -17.670 6.501 1.00 36.28 203 ILE A O 1
ATOM 1465 N N . ASP A 1 204 ? 7.767 -18.073 7.795 1.00 31.55 204 ASP A N 1
ATOM 1466 C CA . ASP A 1 204 ? 8.769 -17.637 6.822 1.00 31.55 204 ASP A CA 1
ATOM 1467 C C . ASP A 1 204 ? 9.190 -18.844 5.970 1.00 31.55 204 ASP A C 1
ATOM 1469 O O . ASP A 1 204 ? 9.709 -19.833 6.484 1.00 31.55 204 ASP A O 1
ATOM 1473 N N . GLU A 1 205 ? 8.947 -18.779 4.663 1.00 38.88 205 GLU A N 1
ATOM 1474 C CA . GLU A 1 205 ? 9.310 -19.847 3.724 1.00 38.88 205 GLU A CA 1
ATOM 1475 C C . GLU A 1 205 ? 10.824 -19.944 3.467 1.00 38.88 205 GLU A C 1
ATOM 1477 O O . GLU A 1 205 ? 11.266 -20.884 2.814 1.00 38.88 205 GLU A O 1
ATOM 1482 N N . ALA A 1 206 ? 11.639 -19.009 3.969 1.00 37.72 206 ALA A N 1
ATOM 1483 C CA . ALA A 1 206 ? 13.097 -19.080 3.853 1.00 37.72 206 ALA A CA 1
ATOM 1484 C C . ALA A 1 206 ? 13.761 -20.080 4.829 1.00 37.72 206 ALA A C 1
ATOM 1486 O O . ALA A 1 206 ? 14.985 -20.213 4.818 1.00 37.72 206 ALA A O 1
ATOM 1487 N N . LEU A 1 207 ? 12.978 -20.764 5.673 1.00 34.03 207 LEU A N 1
ATOM 1488 C CA . LEU A 1 207 ? 13.451 -21.708 6.696 1.00 34.03 207 LEU A CA 1
ATOM 1489 C C . LEU A 1 207 ? 12.896 -23.139 6.531 1.00 34.03 207 LEU A C 1
ATOM 1491 O O . LEU A 1 207 ? 13.001 -23.932 7.468 1.00 34.03 207 LEU A O 1
ATOM 1495 N N . ALA A 1 208 ? 12.319 -23.467 5.367 1.00 34.59 208 ALA A N 1
ATOM 1496 C CA . ALA A 1 208 ? 11.864 -24.816 5.010 1.00 34.59 208 ALA A CA 1
ATOM 1497 C C . ALA A 1 208 ? 12.837 -25.522 4.054 1.00 34.59 208 ALA A C 1
ATOM 1499 O O . ALA A 1 208 ? 13.322 -24.860 3.108 1.00 34.59 208 ALA A O 1
#

Secondary structure (DSSP, 8-state):
----EEEE--SHHHHHHHHH-TTPEEE-TTTEEEEEEETTEEEEEETTEEEEEE-SEEEE-SS-HHHHHHTT--EETTEE---TT-B-SSTTEEE-GGGGT--SHHHHHHHHHHHHHHHTTPPPSS----PPPPS---HHHHHHHHHT------TT-----S-SSSS--SSS------------HHHHHTTTT-PPPP-PPPPPGGG-

Sequence (208 aa):
MAERIVIVGAGAAGRAAAALLPQARIVARPEATAWHAEPGRLWILERGQIDAVPFDILVVAAPVLHLLLALGCRTRAWRPVVDACGRTSAADVFAAGALVGAATADEAARQGRIVAQAILGRAPEGTIAVGAPPERVGEDDLLAASLGVTKVALRDGGIVGIATAARHRTDAEPIPFAPATPIPFAALAARAGERPPPRPLQIDEALA

Radius of gyration: 17.6 Å; chains: 1; bounding box: 48×40×46 Å